Protein AF-A0A2G8KV48-F1 (afdb_monomer_lite)

Foldseek 3Di:
DVVLVVLLVVLLCVQDAADDDDDVQNVLQVVLLVVLVVLLVVLVQDLLQKFAFFWDADPVSPDTDTFGIWGQDQQGIDGEDEDQAAAEWEADPVNQWIWHDDPPDDTDIHGQDQAYEHCHPNYHYDPVQCPDPRYQDNVCSNVVSNVSNPPPVCVVPVPDDDCVPRNTDDPVRSVVVSVVSQQGHFDAWDQDRNRDIDGDDDDDGPRSNFFDDKDKDWPRDNVCSSVCSVVVHDTDIDIWTFTDVQQDPVGTDTDDD

Sequence (257 aa):
MFELRNRLAHAKEATCPGSYSDDEQTKAGRDAERELVNCLREQGIPSNHIFCGLRVPDAFQTRKYEIDVVILTEVGVYTIEVKNWVGEVVPSNDGKMWIQRKQDMRNDKAKSPTKVVFANHLTKLDNSLAASKEIVSPEDYLKFVESFRWGVASKLFNSFVPGLLTGQLSYSAIEVTRQVLNKIGTWDVLHLNGGRQLMGCAHFTPNREETSIVSFAHQRNATWGTLWAVIGYTPSVFVKLYQRGGESWLGHSTCAL

InterPro domains:
  IPR011335 Restriction endonuclease type II-like [SSF52980] (29-89)
  IPR011528 Nuclease-related domain, NERD [PF08378] (29-117)
  IPR011528 Nuclease-related domain, NERD [PS50965] (28-142)
  IPR011856 tRNA endonuclease-like domain superfamily [G3DSA:3.40.1350.10] (25-123)

Radius of gyration: 23.26 Å; chains: 1; bounding box: 57×48×70 Å

pLDDT: mean 73.72, std 13.6, range [39.91, 94.19]

Secondary structure (DSSP, 8-state):
-HHHHHHHHHHHHHHSPPP-PPPHHHHHHHHHHHHHHHHHHHTT--GGGEEEEEEEE-TTSS-EEEEEEEEE-SS-EEEEEEE---EEEEE-TTSSEEEEE-SSS-EEEEE--SSEEE--TTEEEPHHHHT-TTEE-TTTHHHHHHTT-TTTHHHHTTTT--HHHH-PPPHHHHHHHHHHHHH-----EEEETTTEEEESSSS----TTTEEEEEEEE---TTTHHHHHHHTPPPPEEEEEEEEEEEETTEEEE---

Structure (mmCIF, N/CA/C/O backbone):
data_AF-A0A2G8KV48-F1
#
_entry.id   AF-A0A2G8KV48-F1
#
loop_
_atom_site.group_PDB
_atom_site.id
_atom_site.type_symbol
_atom_site.label_atom_id
_atom_site.label_alt_id
_atom_site.label_comp_id
_atom_site.label_asym_id
_atom_site.label_entity_id
_atom_site.label_seq_id
_atom_site.pdbx_PDB_ins_code
_atom_site.Cartn_x
_atom_site.Cartn_y
_atom_site.Cartn_z
_atom_site.occupancy
_atom_site.B_iso_or_equiv
_atom_site.auth_seq_id
_atom_site.auth_comp_id
_atom_site.auth_asym_id
_atom_site.auth_atom_id
_atom_site.pdbx_PDB_model_num
ATOM 1 N N . MET A 1 1 ? 30.048 -10.445 -41.322 1.00 53.97 1 MET A N 1
ATOM 2 C CA . MET A 1 1 ? 30.332 -9.055 -40.874 1.00 53.97 1 MET A CA 1
ATOM 3 C C . MET A 1 1 ? 29.104 -8.371 -40.255 1.00 53.97 1 MET A C 1
ATOM 5 O O . MET A 1 1 ? 29.262 -7.723 -39.228 1.00 53.97 1 MET A O 1
ATOM 9 N N . PHE A 1 2 ? 27.896 -8.547 -40.814 1.00 57.97 2 PHE A N 1
ATOM 10 C CA . PHE A 1 2 ? 26.638 -8.012 -40.255 1.00 57.97 2 PHE A CA 1
ATOM 11 C C . PHE A 1 2 ? 26.287 -8.558 -38.854 1.00 57.97 2 PHE A C 1
ATOM 13 O O . PHE A 1 2 ? 25.944 -7.783 -37.968 1.00 57.97 2 PHE A O 1
ATOM 20 N N . GLU A 1 3 ? 26.468 -9.860 -38.605 1.00 73.06 3 GLU A N 1
ATOM 21 C CA . GLU A 1 3 ? 26.149 -10.462 -37.296 1.00 73.06 3 GLU A CA 1
ATOM 22 C C . GLU A 1 3 ? 27.023 -9.955 -36.143 1.00 73.06 3 GLU A C 1
ATOM 24 O O . GLU A 1 3 ? 26.529 -9.724 -35.042 1.00 73.06 3 GLU A O 1
ATOM 29 N N . LEU A 1 4 ? 28.320 -9.740 -36.388 1.00 73.94 4 LEU A N 1
ATOM 30 C CA . LEU A 1 4 ? 29.239 -9.261 -35.354 1.00 73.94 4 LEU A CA 1
ATOM 31 C C . LEU A 1 4 ? 28.918 -7.815 -34.953 1.00 73.94 4 LEU A C 1
ATOM 33 O O . LEU A 1 4 ? 28.938 -7.488 -33.772 1.00 73.94 4 LEU A O 1
ATOM 37 N N . ARG A 1 5 ? 28.570 -6.957 -35.923 1.00 75.69 5 ARG A N 1
ATOM 38 C CA . ARG A 1 5 ? 28.152 -5.572 -35.649 1.00 75.69 5 ARG A CA 1
ATOM 39 C C . ARG A 1 5 ? 26.879 -5.527 -34.803 1.00 75.69 5 ARG A C 1
ATOM 41 O O . ARG A 1 5 ? 26.841 -4.781 -33.830 1.00 75.69 5 ARG A O 1
ATOM 48 N N . ASN A 1 6 ? 25.896 -6.372 -35.114 1.00 75.06 6 ASN A N 1
ATOM 49 C CA . ASN A 1 6 ? 24.666 -6.481 -34.326 1.00 75.06 6 ASN A CA 1
ATOM 50 C C . ASN A 1 6 ? 24.946 -6.992 -32.904 1.00 75.06 6 ASN A C 1
ATOM 52 O O . ASN A 1 6 ? 24.442 -6.430 -31.936 1.00 75.06 6 ASN A O 1
ATOM 56 N N . ARG A 1 7 ? 25.819 -7.996 -32.754 1.00 72.88 7 ARG A N 1
ATOM 57 C CA . ARG A 1 7 ? 26.240 -8.509 -31.439 1.00 72.88 7 ARG A CA 1
ATOM 58 C C . ARG A 1 7 ? 26.948 -7.452 -30.597 1.00 72.88 7 ARG A C 1
ATOM 60 O O . ARG A 1 7 ? 26.666 -7.342 -29.410 1.00 72.88 7 ARG A O 1
ATOM 67 N N . LEU A 1 8 ? 27.825 -6.654 -31.202 1.00 74.75 8 LEU A N 1
ATOM 68 C CA . LEU A 1 8 ? 28.512 -5.555 -30.519 1.00 74.75 8 LEU A CA 1
ATOM 69 C C . LEU A 1 8 ? 27.543 -4.434 -30.114 1.00 74.75 8 LEU A C 1
ATOM 71 O O . LEU A 1 8 ? 27.667 -3.892 -29.017 1.00 74.75 8 LEU A O 1
ATOM 75 N N . ALA A 1 9 ? 26.557 -4.116 -30.958 1.00 74.06 9 ALA A N 1
ATOM 76 C CA . ALA A 1 9 ? 25.511 -3.147 -30.632 1.00 74.06 9 ALA A CA 1
ATOM 77 C C . ALA A 1 9 ? 24.643 -3.624 -29.454 1.00 74.06 9 ALA A C 1
ATOM 79 O O . ALA A 1 9 ? 24.472 -2.885 -28.485 1.00 74.06 9 ALA A O 1
ATOM 80 N N . HIS A 1 10 ? 24.186 -4.880 -29.481 1.00 71.00 10 HIS A N 1
ATOM 81 C CA . HIS A 1 10 ? 23.437 -5.483 -28.374 1.00 71.00 10 HIS A CA 1
ATOM 82 C C . HIS A 1 10 ? 24.268 -5.566 -27.089 1.00 71.00 10 HIS A C 1
ATOM 84 O O . HIS A 1 10 ? 23.748 -5.312 -26.007 1.00 71.00 10 HIS A O 1
ATOM 90 N N . ALA A 1 11 ? 25.562 -5.884 -27.189 1.00 71.12 11 ALA A N 1
ATOM 91 C CA . ALA A 1 11 ? 26.458 -5.918 -26.038 1.00 71.12 11 ALA A CA 1
ATOM 92 C C . ALA A 1 11 ? 26.597 -4.540 -25.390 1.00 71.12 11 ALA A C 1
ATOM 94 O O . ALA A 1 11 ? 26.525 -4.441 -24.171 1.00 71.12 11 ALA A O 1
ATOM 95 N N . LYS A 1 12 ? 26.731 -3.484 -26.202 1.00 72.69 12 LYS A N 1
ATOM 96 C CA . LYS A 1 12 ? 26.809 -2.096 -25.733 1.00 72.69 12 LYS A CA 1
ATOM 97 C C . LYS A 1 12 ? 25.515 -1.640 -25.052 1.00 72.69 12 LYS A C 1
ATOM 99 O O . LYS A 1 12 ? 25.580 -1.015 -23.999 1.00 72.69 12 LYS A O 1
ATOM 104 N N . GLU A 1 13 ? 24.353 -1.962 -25.622 1.00 70.31 13 GLU A N 1
ATOM 105 C CA . GLU A 1 13 ? 23.050 -1.668 -24.999 1.00 70.31 13 GLU A CA 1
ATOM 106 C C . GLU A 1 13 ? 22.872 -2.450 -23.685 1.00 70.31 13 GLU A C 1
ATOM 108 O O . GLU A 1 13 ? 22.409 -1.904 -22.685 1.00 70.31 13 GLU A O 1
ATOM 113 N N . ALA A 1 14 ? 23.304 -3.714 -23.650 1.00 65.88 14 ALA A N 1
ATOM 114 C CA . ALA A 1 14 ? 23.203 -4.563 -22.470 1.00 65.88 14 ALA A CA 1
ATOM 115 C C . ALA A 1 14 ? 24.173 -4.166 -21.344 1.00 65.88 14 ALA A C 1
ATOM 117 O O . ALA A 1 14 ? 23.834 -4.361 -20.178 1.00 65.88 14 ALA A O 1
ATOM 118 N N . THR A 1 15 ? 25.365 -3.644 -21.655 1.00 68.31 15 THR A N 1
ATOM 119 C CA . THR A 1 15 ? 26.380 -3.253 -20.659 1.00 68.31 15 THR A CA 1
ATOM 120 C C . THR A 1 15 ? 26.225 -1.823 -20.164 1.00 68.31 15 THR A C 1
ATOM 122 O O . THR A 1 15 ? 26.606 -1.547 -19.028 1.00 68.31 15 THR A O 1
ATOM 125 N N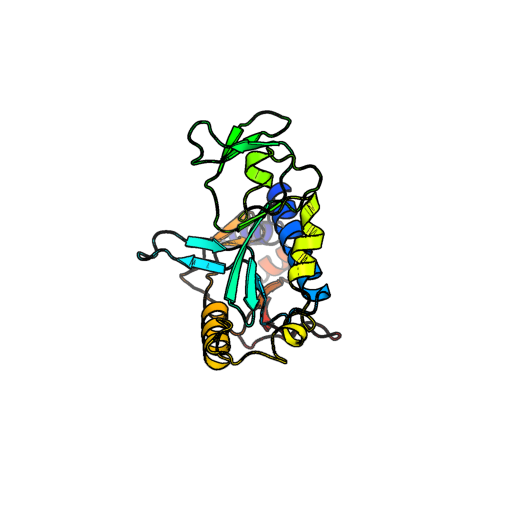 . CYS A 1 16 ? 25.633 -0.946 -20.977 1.00 63.44 16 CYS A N 1
ATOM 126 C CA . CYS A 1 16 ? 25.378 0.454 -20.651 1.00 63.44 16 CYS A CA 1
ATOM 127 C C . CYS A 1 16 ? 23.888 0.803 -20.811 1.00 63.44 16 CYS A C 1
ATOM 129 O O . CYS A 1 16 ? 23.549 1.687 -21.603 1.00 63.44 16 CYS A O 1
ATOM 131 N N . PRO A 1 17 ? 22.979 0.114 -20.099 1.00 64.25 17 PRO A N 1
ATOM 132 C CA . PRO A 1 17 ? 21.570 0.467 -20.137 1.00 64.25 17 PRO A CA 1
ATOM 133 C C . PRO A 1 17 ? 21.370 1.883 -19.587 1.00 64.25 17 PRO A C 1
ATOM 135 O O . PRO A 1 17 ? 22.018 2.273 -18.615 1.00 64.25 17 PRO A O 1
ATOM 138 N N . GLY A 1 18 ? 20.434 2.637 -20.166 1.00 58.69 18 GLY A N 1
ATOM 139 C CA . GLY A 1 18 ? 19.972 3.881 -19.553 1.00 58.69 18 GLY A CA 1
ATOM 140 C C . GLY A 1 18 ? 19.478 3.627 -18.125 1.00 58.69 18 GLY A C 1
ATOM 141 O O . GLY A 1 18 ? 18.756 2.656 -17.874 1.00 58.69 18 GLY A O 1
ATOM 142 N N . SER A 1 19 ? 19.885 4.475 -17.181 1.00 58.88 19 SER A N 1
ATOM 143 C CA . SER A 1 19 ? 19.384 4.422 -15.810 1.00 58.88 19 SER A CA 1
ATOM 144 C C . SER A 1 19 ? 17.908 4.805 -15.793 1.00 58.88 19 SER A C 1
ATOM 146 O O . SER A 1 19 ? 17.546 5.881 -16.267 1.00 58.88 19 SER A O 1
ATOM 148 N N . TYR A 1 20 ? 17.067 3.945 -15.226 1.00 59.00 20 TYR A N 1
ATOM 149 C CA . TYR A 1 20 ? 15.725 4.340 -14.821 1.00 59.00 20 TYR A CA 1
ATOM 150 C C . TYR A 1 20 ? 15.834 4.907 -13.405 1.00 59.00 20 TYR A C 1
ATOM 152 O O . TYR A 1 20 ? 16.065 4.155 -12.460 1.00 59.00 20 TYR A O 1
ATOM 160 N N . SER A 1 21 ? 15.773 6.231 -13.261 1.00 59.72 21 SER A N 1
ATOM 161 C CA . SER A 1 21 ? 15.597 6.851 -11.949 1.00 59.72 21 SER A CA 1
ATOM 162 C C . SER A 1 21 ? 14.110 6.848 -11.636 1.00 59.72 21 SER A C 1
ATOM 164 O O . SER A 1 21 ? 13.332 7.425 -12.398 1.00 59.72 21 SER A O 1
ATOM 166 N N . ASP A 1 22 ? 13.722 6.206 -10.536 1.00 62.94 22 ASP A N 1
ATOM 167 C CA . ASP A 1 22 ? 12.381 6.399 -9.996 1.00 62.94 22 ASP A CA 1
ATOM 168 C C . ASP A 1 22 ? 12.158 7.897 -9.768 1.00 62.94 22 ASP A C 1
ATOM 170 O O . ASP A 1 22 ? 13.032 8.591 -9.245 1.00 62.94 22 ASP A O 1
ATOM 174 N N . ASP A 1 23 ? 10.997 8.395 -10.176 1.00 79.62 23 ASP A N 1
ATOM 175 C CA . ASP A 1 23 ? 10.602 9.763 -9.878 1.00 79.62 23 ASP A CA 1
ATOM 176 C C . ASP A 1 23 ? 10.532 9.973 -8.348 1.00 79.62 23 ASP A C 1
ATOM 178 O O . ASP A 1 23 ? 10.068 9.102 -7.602 1.00 79.62 23 ASP A O 1
ATOM 182 N N . GLU A 1 24 ? 11.007 11.126 -7.869 1.00 81.38 24 GLU A N 1
ATOM 183 C CA . GLU A 1 24 ? 11.126 11.410 -6.431 1.00 81.38 24 GLU A CA 1
ATOM 184 C C . GLU A 1 24 ? 9.766 11.387 -5.718 1.00 81.38 24 GLU A C 1
ATOM 186 O O . GLU A 1 24 ? 9.690 10.970 -4.564 1.00 81.38 24 GLU A O 1
ATOM 191 N N . GLN A 1 25 ? 8.670 11.747 -6.396 1.00 80.56 25 GLN A N 1
ATOM 192 C CA . GLN A 1 25 ? 7.327 11.640 -5.822 1.00 80.56 25 GLN A CA 1
ATOM 193 C C . GLN A 1 25 ? 6.922 10.172 -5.637 1.00 80.56 25 GLN A C 1
ATOM 195 O O . GLN A 1 25 ? 6.350 9.813 -4.607 1.00 80.56 25 GLN A O 1
ATOM 200 N N . THR A 1 26 ? 7.267 9.304 -6.591 1.00 81.00 26 THR A N 1
ATOM 201 C CA . THR A 1 26 ? 7.029 7.852 -6.487 1.00 81.00 26 THR A CA 1
ATOM 202 C C . THR A 1 26 ? 7.842 7.229 -5.352 1.00 81.00 26 THR A C 1
ATOM 204 O O . THR A 1 26 ? 7.356 6.373 -4.609 1.00 81.00 26 THR A O 1
ATOM 207 N N . LYS A 1 27 ? 9.095 7.657 -5.189 1.00 84.31 27 LYS A N 1
ATOM 208 C CA . LYS A 1 27 ? 9.947 7.229 -4.076 1.00 84.31 27 LYS A CA 1
ATOM 209 C C . LYS A 1 27 ? 9.387 7.696 -2.731 1.00 84.31 27 LYS A C 1
ATOM 211 O O . LYS A 1 27 ? 9.229 6.874 -1.835 1.00 84.31 27 LYS A O 1
ATOM 216 N N . ALA A 1 28 ? 9.004 8.965 -2.627 1.00 87.12 28 ALA A N 1
ATOM 217 C CA . ALA A 1 28 ? 8.415 9.538 -1.422 1.00 87.12 28 ALA A CA 1
ATOM 218 C C . ALA A 1 28 ? 7.106 8.836 -1.011 1.00 87.12 28 ALA A C 1
ATOM 220 O O . ALA A 1 28 ? 6.886 8.613 0.179 1.00 87.12 28 ALA A O 1
ATOM 221 N N . GLY A 1 29 ? 6.254 8.456 -1.971 1.00 88.75 29 GLY A N 1
ATOM 222 C CA . GLY A 1 29 ? 5.047 7.663 -1.707 1.00 88.75 29 GLY A CA 1
ATOM 223 C C . GLY A 1 29 ? 5.369 6.308 -1.070 1.00 88.75 29 GLY A C 1
ATOM 224 O O . GLY A 1 29 ? 4.918 6.025 0.038 1.00 88.75 29 GLY A O 1
ATOM 225 N N . ARG A 1 30 ? 6.255 5.529 -1.707 1.00 86.12 30 ARG A N 1
ATOM 226 C CA . ARG A 1 30 ? 6.688 4.217 -1.189 1.00 86.12 30 ARG A CA 1
ATOM 227 C C . ARG A 1 30 ? 7.382 4.302 0.167 1.00 86.12 30 ARG A C 1
ATOM 229 O O . ARG A 1 30 ? 7.243 3.400 0.990 1.00 86.12 30 ARG A O 1
ATOM 236 N N . ASP A 1 31 ? 8.166 5.352 0.393 1.00 90.38 31 ASP A N 1
ATOM 237 C CA . ASP A 1 31 ? 8.856 5.553 1.664 1.00 90.38 31 ASP A CA 1
ATOM 238 C C . ASP A 1 31 ? 7.852 5.803 2.800 1.00 90.38 31 ASP A C 1
ATOM 240 O O . ASP A 1 31 ? 8.007 5.213 3.868 1.00 90.38 31 ASP A O 1
ATOM 244 N N . ALA A 1 32 ? 6.778 6.559 2.545 1.00 92.06 32 ALA A N 1
ATOM 245 C CA . ALA A 1 32 ? 5.702 6.775 3.514 1.00 92.06 32 ALA A CA 1
ATOM 246 C C . ALA A 1 32 ? 4.881 5.505 3.796 1.00 92.06 32 ALA A C 1
ATOM 248 O O . ALA A 1 32 ? 4.548 5.229 4.948 1.00 92.06 32 ALA A O 1
ATOM 249 N N . GLU A 1 33 ? 4.586 4.694 2.776 1.00 92.56 33 GLU A N 1
ATOM 250 C CA . GLU A 1 33 ? 3.949 3.383 2.973 1.00 92.56 33 GLU A CA 1
ATOM 251 C C . GLU A 1 33 ? 4.818 2.466 3.844 1.00 92.56 33 GLU A C 1
ATOM 253 O O . GLU A 1 33 ? 4.331 1.830 4.783 1.00 92.56 33 GLU A O 1
ATOM 258 N N . ARG A 1 34 ? 6.127 2.416 3.563 1.00 91.06 34 ARG A N 1
ATOM 259 C CA . ARG A 1 34 ? 7.088 1.608 4.324 1.00 91.06 34 ARG A CA 1
ATOM 260 C C . ARG A 1 34 ? 7.205 2.078 5.771 1.00 91.06 34 ARG A C 1
ATOM 262 O O . ARG A 1 34 ? 7.285 1.241 6.668 1.00 91.06 34 ARG A O 1
ATOM 269 N N . GLU A 1 35 ? 7.212 3.387 5.994 1.00 94.19 35 GLU A N 1
ATOM 270 C CA . GLU A 1 35 ? 7.221 3.978 7.331 1.00 94.19 35 GLU A CA 1
ATOM 271 C C . GLU A 1 35 ? 5.974 3.577 8.125 1.00 94.19 35 GLU A C 1
ATOM 273 O O . GLU A 1 35 ? 6.113 3.042 9.224 1.00 94.19 35 GLU A O 1
ATOM 278 N N . LEU A 1 36 ? 4.775 3.705 7.543 1.00 93.38 36 LEU A N 1
ATOM 279 C CA . LEU A 1 36 ? 3.534 3.258 8.183 1.00 93.38 36 LEU A CA 1
ATOM 280 C C . LEU A 1 36 ? 3.592 1.779 8.569 1.00 93.38 36 LEU A C 1
ATOM 282 O O . LEU A 1 36 ? 3.269 1.419 9.700 1.00 93.38 36 LEU A O 1
ATOM 286 N N . VAL A 1 37 ? 4.035 0.915 7.656 1.00 92.81 37 VAL A N 1
ATOM 287 C CA . VAL A 1 37 ? 4.161 -0.525 7.919 1.00 92.81 37 VAL A CA 1
ATOM 288 C C . VAL A 1 37 ? 5.140 -0.808 9.061 1.00 92.81 37 VAL A C 1
ATOM 290 O O . VAL A 1 37 ? 4.866 -1.669 9.898 1.00 92.81 37 VAL A O 1
ATOM 293 N N . ASN A 1 38 ? 6.262 -0.091 9.131 1.00 92.62 38 ASN A N 1
ATOM 294 C CA . ASN A 1 38 ? 7.222 -0.239 10.223 1.00 92.62 38 ASN A CA 1
ATOM 295 C C . ASN A 1 38 ? 6.623 0.203 11.560 1.00 92.62 38 ASN A C 1
ATOM 297 O O . ASN A 1 38 ? 6.677 -0.563 12.520 1.00 92.62 38 ASN A O 1
ATOM 301 N N . CYS A 1 39 ? 5.956 1.356 11.599 1.00 92.44 39 CYS A N 1
ATOM 302 C CA . CYS A 1 39 ? 5.261 1.825 12.793 1.00 92.44 39 CYS A CA 1
ATOM 303 C C . CYS A 1 39 ? 4.202 0.817 13.272 1.00 92.44 39 CYS A C 1
ATOM 305 O O . CYS A 1 39 ? 4.115 0.528 14.461 1.00 92.44 39 CYS A O 1
ATOM 307 N N . LEU A 1 40 ? 3.428 0.216 12.362 1.00 89.12 40 LEU A N 1
ATOM 308 C CA . LEU A 1 40 ? 2.440 -0.821 12.693 1.00 89.12 40 LEU A CA 1
ATOM 309 C C . LEU A 1 40 ? 3.082 -2.095 13.270 1.00 89.12 40 LEU A C 1
ATOM 311 O O . LEU A 1 40 ? 2.542 -2.696 14.200 1.00 89.12 40 LEU A O 1
ATOM 315 N N . ARG A 1 41 ? 4.248 -2.500 12.757 1.00 89.69 41 ARG A N 1
ATOM 316 C CA . ARG A 1 41 ? 5.026 -3.622 13.311 1.00 89.69 41 ARG A CA 1
ATOM 317 C C . ARG A 1 41 ? 5.562 -3.308 14.703 1.00 89.69 41 ARG A C 1
ATOM 319 O O . ARG A 1 41 ? 5.531 -4.177 15.569 1.00 89.69 41 ARG A O 1
ATOM 326 N N . GLU A 1 42 ? 6.000 -2.075 14.943 1.00 90.06 42 GLU A N 1
ATOM 327 C CA . GLU A 1 42 ? 6.422 -1.603 16.269 1.00 90.06 42 GLU A CA 1
ATOM 328 C C . GLU A 1 42 ? 5.266 -1.615 17.280 1.00 90.06 42 GLU A C 1
ATOM 330 O O . GLU A 1 42 ? 5.488 -1.865 18.463 1.00 90.06 42 GLU A O 1
ATOM 335 N N . GLN A 1 43 ? 4.017 -1.462 16.820 1.00 86.38 43 GLN A N 1
ATOM 336 C CA . GLN A 1 43 ? 2.823 -1.686 17.649 1.00 86.38 43 GLN A CA 1
ATOM 337 C C . GLN A 1 43 ? 2.522 -3.169 17.920 1.00 86.38 43 GLN A C 1
ATOM 339 O O . GLN A 1 43 ? 1.544 -3.485 18.600 1.00 86.38 43 GLN A O 1
ATOM 344 N N . GLY A 1 44 ? 3.349 -4.083 17.412 1.00 84.38 44 GLY A N 1
ATOM 345 C CA . GLY A 1 44 ? 3.264 -5.521 17.644 1.00 84.38 44 GLY A CA 1
ATOM 346 C C . GLY A 1 44 ? 2.385 -6.277 16.652 1.00 84.38 44 GLY A C 1
ATOM 347 O O . GLY A 1 44 ? 2.152 -7.468 16.865 1.00 84.38 44 GLY A O 1
ATOM 348 N N . ILE A 1 45 ? 1.882 -5.634 15.589 1.00 84.88 45 ILE A N 1
ATOM 349 C CA . ILE A 1 45 ? 1.085 -6.336 14.577 1.00 84.88 45 ILE A CA 1
ATOM 350 C C . ILE A 1 45 ? 1.989 -7.337 13.837 1.00 84.88 45 ILE A C 1
ATOM 352 O O . ILE A 1 45 ? 3.019 -6.940 13.281 1.00 84.88 45 ILE A O 1
ATOM 356 N N . PRO A 1 46 ? 1.614 -8.626 13.771 1.00 84.50 46 PRO A N 1
ATOM 357 C CA . PRO A 1 46 ? 2.380 -9.621 13.035 1.00 84.50 46 PRO A CA 1
ATOM 358 C C . PRO A 1 46 ? 2.474 -9.298 11.538 1.00 84.50 46 PRO A C 1
ATOM 360 O O . PRO A 1 46 ? 1.493 -8.904 10.910 1.00 84.50 46 PRO A O 1
ATOM 363 N N . SER A 1 47 ? 3.626 -9.556 10.914 1.00 85.38 47 SER A N 1
ATOM 364 C CA . SER A 1 47 ? 3.816 -9.305 9.475 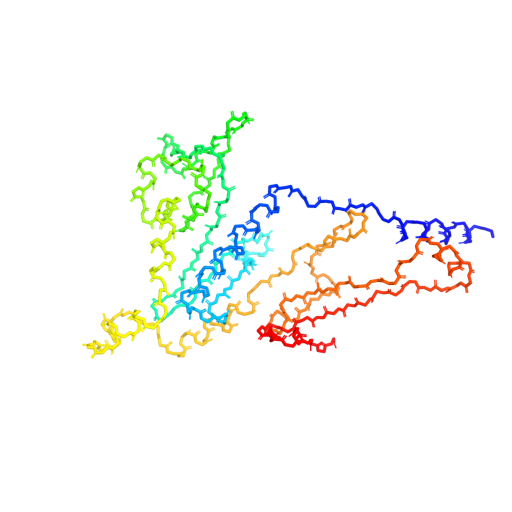1.00 85.38 47 SER A CA 1
ATOM 365 C C . SER A 1 47 ? 2.827 -10.060 8.577 1.00 85.38 47 SER A C 1
ATOM 367 O O . SER A 1 47 ? 2.469 -9.563 7.519 1.00 85.38 47 SER A O 1
ATOM 369 N N . ASN A 1 48 ? 2.335 -11.233 8.990 1.00 84.25 48 ASN A N 1
ATOM 370 C CA . ASN A 1 48 ? 1.313 -12.004 8.264 1.00 84.25 48 ASN A CA 1
ATOM 371 C C . ASN A 1 48 ? -0.127 -11.480 8.466 1.00 84.25 48 ASN A C 1
ATOM 373 O O . ASN A 1 48 ? -1.085 -12.133 8.045 1.00 84.25 48 ASN A O 1
ATOM 377 N N . HIS A 1 49 ? -0.281 -10.333 9.130 1.00 87.31 49 HIS A N 1
ATOM 378 C CA . HIS A 1 49 ? -1.520 -9.567 9.255 1.00 87.31 49 HIS A CA 1
ATOM 379 C C . HIS A 1 49 ? -1.459 -8.228 8.504 1.00 87.31 49 HIS A C 1
ATOM 381 O O . HIS A 1 49 ? -2.462 -7.519 8.466 1.00 87.31 49 HIS A O 1
ATOM 387 N N . ILE A 1 50 ? -0.317 -7.886 7.896 1.00 89.88 50 ILE A N 1
ATOM 388 C CA . ILE A 1 50 ? -0.129 -6.663 7.111 1.00 89.88 50 ILE A CA 1
ATOM 389 C C . ILE A 1 50 ? 0.146 -7.058 5.659 1.00 89.88 50 ILE A C 1
ATOM 391 O O . ILE A 1 50 ? 1.053 -7.839 5.374 1.00 89.88 50 ILE A O 1
ATOM 395 N N . PHE A 1 51 ? -0.620 -6.500 4.729 1.00 89.00 51 PHE A N 1
ATOM 396 C CA . PHE A 1 51 ? -0.490 -6.752 3.298 1.00 89.00 51 PHE A CA 1
ATOM 397 C C 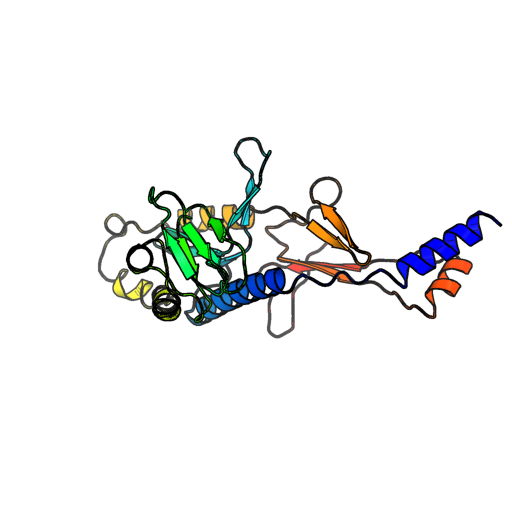. PHE A 1 51 ? -0.328 -5.426 2.571 1.00 89.00 51 PHE A C 1
ATOM 399 O O . PHE A 1 51 ? -1.131 -4.525 2.771 1.00 89.00 51 PHE A O 1
ATOM 406 N N . CYS A 1 52 ? 0.677 -5.315 1.709 1.00 88.12 52 CYS A N 1
ATOM 407 C CA . CYS A 1 52 ? 0.990 -4.062 1.022 1.00 88.12 52 CYS A CA 1
ATOM 408 C C . CYS A 1 52 ? 0.787 -4.196 -0.492 1.00 88.12 52 CYS A C 1
ATOM 410 O O . CYS A 1 52 ? 0.982 -5.291 -1.041 1.00 88.12 52 CYS A O 1
ATOM 412 N N . GLY A 1 53 ? 0.424 -3.093 -1.152 1.00 85.12 53 GLY A N 1
ATOM 413 C CA . GLY A 1 53 ? 0.320 -2.981 -2.610 1.00 85.12 53 GLY A CA 1
ATOM 414 C C . GLY A 1 53 ? -0.591 -4.042 -3.229 1.00 85.12 53 GLY A C 1
ATOM 415 O O . GLY A 1 53 ? -0.220 -4.709 -4.201 1.00 85.12 53 GLY A O 1
ATOM 416 N N . LEU A 1 54 ? -1.759 -4.288 -2.627 1.00 83.88 54 LEU A N 1
ATOM 417 C CA . LEU A 1 54 ? -2.704 -5.275 -3.144 1.00 83.88 54 LEU A CA 1
ATOM 418 C C . LEU A 1 54 ? -3.372 -4.738 -4.405 1.00 83.88 54 LEU A C 1
ATOM 420 O O . LEU A 1 54 ? -4.111 -3.762 -4.371 1.00 83.88 54 LEU A O 1
ATOM 424 N N . ARG A 1 55 ? -3.144 -5.424 -5.524 1.00 80.25 55 ARG A N 1
ATOM 425 C CA . ARG A 1 55 ? -3.813 -5.140 -6.795 1.00 80.25 55 ARG A CA 1
ATOM 426 C C . ARG A 1 55 ? -5.041 -6.024 -6.937 1.00 80.25 55 ARG A C 1
ATOM 428 O O . ARG A 1 55 ? -4.917 -7.244 -7.054 1.00 80.25 55 ARG A O 1
ATOM 435 N N . VAL A 1 56 ? -6.214 -5.407 -6.936 1.00 79.25 56 VAL A N 1
ATOM 436 C CA . VAL A 1 56 ? -7.502 -6.087 -7.077 1.00 79.25 56 VAL A CA 1
ATOM 437 C C . VAL A 1 56 ? -8.044 -5.806 -8.480 1.00 79.25 56 VAL A C 1
ATOM 439 O O . VAL A 1 56 ? -8.295 -4.642 -8.804 1.00 79.25 56 VAL A O 1
ATOM 442 N N . PRO A 1 57 ? -8.203 -6.823 -9.344 1.00 72.81 57 PRO A N 1
ATOM 443 C CA . PRO A 1 57 ? -8.829 -6.620 -10.643 1.00 72.81 57 PRO A CA 1
ATOM 444 C C . PRO A 1 57 ? -10.300 -6.227 -10.468 1.00 72.81 57 PRO A C 1
ATOM 446 O O . PRO A 1 57 ? -10.968 -6.673 -9.534 1.00 72.81 57 PRO A O 1
ATOM 449 N N . ASP A 1 58 ? -10.818 -5.404 -11.376 1.00 74.06 58 ASP A N 1
ATOM 450 C CA . ASP A 1 58 ? -12.255 -5.167 -11.463 1.00 74.06 58 ASP A CA 1
ATOM 451 C C . ASP A 1 58 ? -12.996 -6.438 -11.920 1.00 74.06 58 ASP A C 1
ATOM 453 O O . ASP A 1 58 ? -12.386 -7.414 -12.362 1.00 74.06 58 ASP A O 1
ATOM 457 N N . ALA A 1 59 ? -14.329 -6.447 -11.801 1.00 72.44 59 ALA A N 1
ATOM 458 C CA . ALA A 1 59 ? -15.149 -7.626 -12.108 1.00 72.44 59 ALA A CA 1
ATOM 459 C C . ALA A 1 59 ? -14.954 -8.165 -13.541 1.00 72.44 59 ALA A C 1
ATOM 461 O O . ALA A 1 59 ? -15.205 -9.339 -13.798 1.00 72.44 59 ALA A O 1
ATOM 462 N N . PHE A 1 60 ? -14.490 -7.313 -14.460 1.00 70.19 60 PHE A N 1
ATOM 463 C CA . PHE A 1 60 ? -14.244 -7.639 -15.863 1.00 70.19 60 PHE A CA 1
ATOM 464 C C . PHE A 1 60 ? -12.748 -7.806 -16.187 1.00 70.19 60 PHE A C 1
ATOM 466 O O . PHE A 1 60 ? -12.397 -8.002 -17.347 1.00 70.19 60 PHE A O 1
ATOM 473 N N . GLN A 1 61 ? -11.868 -7.714 -15.183 1.00 66.88 61 GLN A N 1
ATOM 474 C CA . GLN A 1 61 ? -10.404 -7.712 -15.293 1.00 66.88 61 GLN A CA 1
ATOM 475 C C . GLN A 1 61 ? -9.836 -6.656 -16.263 1.00 66.88 61 GLN A C 1
ATOM 477 O O . GLN A 1 61 ? -8.719 -6.790 -16.760 1.00 66.88 61 GLN A O 1
ATOM 482 N N . THR A 1 62 ? -10.586 -5.584 -16.525 1.00 62.69 62 THR A N 1
ATOM 483 C CA . THR A 1 62 ? -10.194 -4.498 -17.437 1.00 62.69 62 THR A CA 1
ATOM 484 C C . THR A 1 62 ? -9.354 -3.430 -16.751 1.00 62.69 62 THR A C 1
ATOM 486 O O . THR A 1 62 ? -8.553 -2.751 -17.394 1.00 62.69 62 THR A O 1
ATOM 489 N N . ARG A 1 63 ? -9.529 -3.272 -15.437 1.00 65.69 63 ARG A N 1
ATOM 490 C CA . ARG A 1 63 ? -8.776 -2.340 -14.595 1.00 65.69 63 ARG A CA 1
ATOM 491 C C . ARG A 1 63 ? -8.326 -3.033 -13.324 1.00 65.69 63 ARG A C 1
ATOM 493 O O . ARG A 1 63 ? -8.916 -4.023 -12.902 1.00 65.69 63 ARG A O 1
ATOM 500 N N . LYS A 1 64 ? -7.285 -2.485 -12.706 1.00 70.06 64 LYS A N 1
ATOM 501 C CA . LYS A 1 64 ? -6.780 -2.931 -11.411 1.00 70.06 64 LYS A CA 1
ATOM 502 C C . LYS A 1 64 ? -6.833 -1.761 -10.443 1.00 70.06 64 LYS A C 1
ATOM 504 O O . LYS A 1 64 ? -6.393 -0.664 -10.781 1.00 70.06 64 LYS A O 1
ATOM 509 N N . TYR A 1 65 ? -7.387 -2.002 -9.266 1.00 79.31 65 TYR A N 1
ATOM 510 C CA . TYR A 1 65 ? -7.366 -1.071 -8.147 1.0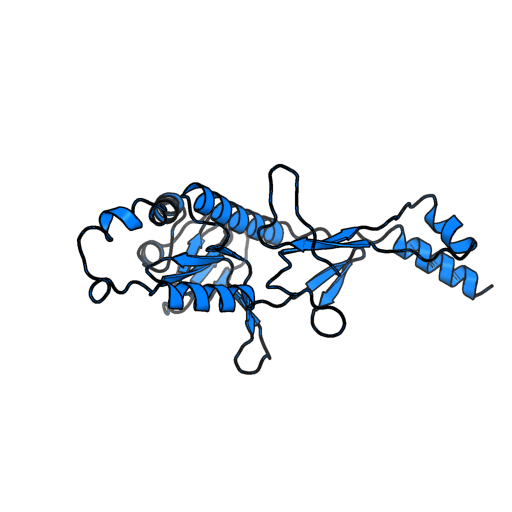0 79.31 65 TYR A CA 1
ATOM 511 C C . TYR A 1 65 ? -6.195 -1.421 -7.237 1.00 79.31 65 TYR A C 1
ATOM 513 O O . TYR A 1 65 ? -5.957 -2.598 -6.973 1.00 79.31 65 TYR A O 1
ATOM 521 N N . GLU A 1 66 ? -5.456 -0.413 -6.789 1.00 82.94 66 GLU A N 1
ATOM 522 C CA . GLU A 1 66 ? -4.459 -0.577 -5.733 1.00 82.94 66 GLU A CA 1
ATOM 523 C C . GLU A 1 66 ? -5.098 -0.390 -4.370 1.00 82.94 66 GLU A C 1
ATOM 525 O O . GLU A 1 66 ? -5.988 0.443 -4.210 1.00 82.94 66 GLU A O 1
ATOM 530 N N . ILE A 1 67 ? -4.611 -1.152 -3.401 1.00 87.31 67 ILE A N 1
ATOM 531 C CA . ILE A 1 67 ? -4.789 -0.873 -1.988 1.00 87.31 67 ILE A CA 1
ATOM 532 C C . ILE A 1 67 ? -3.390 -0.851 -1.375 1.00 87.31 67 ILE A C 1
ATOM 534 O O . ILE A 1 67 ? -2.718 -1.889 -1.359 1.00 87.31 67 ILE A O 1
ATOM 538 N N . ASP A 1 68 ? -2.965 0.314 -0.889 1.00 89.94 68 ASP A N 1
ATOM 539 C CA . ASP A 1 68 ? -1.591 0.534 -0.421 1.00 89.94 68 ASP A CA 1
ATOM 540 C C . ASP A 1 68 ? -1.262 -0.364 0.773 1.00 89.94 68 ASP A C 1
ATOM 542 O O . ASP A 1 68 ? -0.280 -1.107 0.746 1.00 89.94 68 ASP A O 1
ATOM 546 N N . VAL A 1 69 ? -2.115 -0.355 1.803 1.00 90.94 69 VAL A N 1
ATOM 547 C CA . VAL A 1 69 ? -1.948 -1.184 3.002 1.00 90.94 69 VAL A CA 1
ATOM 548 C C . VAL A 1 69 ? -3.281 -1.801 3.421 1.00 90.94 69 VAL A C 1
ATOM 550 O O . VAL A 1 69 ? -4.304 -1.129 3.525 1.00 90.94 69 VAL A O 1
ATOM 553 N N . VAL A 1 70 ? -3.270 -3.099 3.714 1.00 90.69 70 VAL A N 1
ATOM 554 C CA . VAL A 1 70 ? -4.373 -3.828 4.339 1.00 90.69 70 VAL A CA 1
ATOM 555 C C . VAL A 1 70 ? -3.912 -4.438 5.652 1.00 90.69 70 VAL A C 1
ATOM 557 O O . VAL A 1 70 ? -2.909 -5.147 5.693 1.00 90.69 70 VAL A O 1
ATOM 560 N N . ILE A 1 71 ? -4.672 -4.194 6.717 1.00 89.56 71 ILE A N 1
ATOM 561 C CA . ILE A 1 71 ? -4.430 -4.758 8.045 1.00 89.56 71 ILE A CA 1
ATOM 562 C C . ILE A 1 71 ? -5.576 -5.704 8.389 1.00 89.56 71 ILE A C 1
ATOM 564 O O . ILE A 1 71 ? -6.744 -5.311 8.379 1.00 89.56 71 ILE A O 1
ATOM 568 N N . LEU A 1 72 ? -5.239 -6.947 8.713 1.00 87.88 72 LEU A N 1
ATOM 569 C CA . LEU A 1 72 ? -6.170 -7.953 9.207 1.00 87.88 72 LEU A CA 1
ATOM 570 C C . LEU A 1 72 ? -6.091 -8.014 10.734 1.00 87.88 72 LEU A C 1
ATOM 572 O O . LEU A 1 72 ? -5.050 -8.345 11.297 1.00 87.88 72 LEU A O 1
ATOM 576 N N . THR A 1 73 ? -7.192 -7.742 11.420 1.00 80.38 73 THR A N 1
ATOM 577 C CA . THR A 1 73 ? -7.286 -7.836 12.882 1.00 80.38 73 THR A CA 1
ATOM 578 C C . THR A 1 73 ? -8.380 -8.820 13.289 1.00 80.38 73 THR A C 1
ATOM 580 O O . THR A 1 73 ? -9.131 -9.322 12.454 1.00 80.38 73 THR A O 1
ATOM 583 N N . GLU A 1 74 ? -8.494 -9.093 14.590 1.00 73.75 74 GLU A N 1
ATOM 584 C CA . GLU A 1 74 ? -9.586 -9.913 15.135 1.00 73.75 74 GLU A CA 1
ATOM 585 C C . GLU A 1 74 ? -10.968 -9.269 14.950 1.00 73.75 74 GLU A C 1
ATOM 587 O O . GLU A 1 74 ? -11.975 -9.962 15.012 1.00 73.75 74 GLU A O 1
ATOM 592 N N . VAL A 1 75 ? -11.039 -7.957 14.713 1.00 71.81 75 VAL A N 1
ATOM 593 C CA . VAL A 1 75 ? -12.300 -7.214 14.550 1.00 71.81 75 VAL A CA 1
ATOM 594 C C . VAL A 1 75 ? -12.630 -6.891 13.095 1.00 71.81 75 VAL A C 1
ATOM 596 O O . VAL A 1 75 ? -13.766 -6.529 12.805 1.00 71.81 75 VAL A O 1
ATOM 599 N N . GLY A 1 76 ? -11.684 -7.026 12.161 1.00 77.25 76 GLY A N 1
ATOM 600 C CA . GLY A 1 76 ? -11.981 -6.750 10.760 1.00 77.25 76 GLY A CA 1
ATOM 601 C C . GLY A 1 76 ? -10.778 -6.610 9.838 1.00 77.25 76 GLY A C 1
ATOM 602 O O . GLY A 1 76 ? -9.631 -6.872 10.199 1.00 77.25 76 GLY A O 1
ATOM 603 N N . VAL A 1 77 ? -11.079 -6.165 8.619 1.00 84.56 77 VAL A N 1
ATOM 604 C CA . VAL A 1 77 ? -10.109 -5.839 7.571 1.00 84.56 77 VAL A CA 1
ATOM 605 C C . VAL A 1 77 ? -10.102 -4.327 7.376 1.00 84.56 77 VAL A C 1
ATOM 607 O O . VAL A 1 77 ? -11.138 -3.734 7.082 1.00 84.56 77 VAL A O 1
ATOM 610 N N . TYR A 1 78 ? -8.937 -3.705 7.521 1.00 86.88 78 TYR A N 1
ATOM 611 C CA . TYR A 1 78 ? -8.742 -2.272 7.318 1.00 86.88 78 TYR A CA 1
ATOM 612 C C . TYR A 1 78 ? -7.984 -2.057 6.018 1.00 86.88 78 TYR A C 1
ATOM 614 O O . TYR A 1 78 ? -6.844 -2.489 5.909 1.00 86.88 78 TYR A O 1
ATOM 622 N N . THR A 1 79 ? -8.600 -1.383 5.050 1.00 89.69 79 THR A N 1
ATOM 623 C CA . THR A 1 79 ? -7.945 -0.935 3.814 1.00 89.69 79 THR A CA 1
ATOM 624 C C . THR A 1 79 ? -7.530 0.521 3.971 1.00 89.69 79 THR A C 1
ATOM 626 O O . THR A 1 79 ? -8.376 1.353 4.302 1.00 89.69 79 THR A O 1
ATOM 629 N N . ILE A 1 80 ? -6.259 0.825 3.749 1.00 90.06 80 ILE A N 1
ATOM 630 C CA . ILE A 1 80 ? -5.657 2.133 3.994 1.00 90.06 80 ILE A CA 1
ATOM 631 C C . ILE A 1 80 ? -4.983 2.606 2.710 1.00 90.06 80 ILE A C 1
ATOM 633 O O . ILE A 1 80 ? -4.158 1.894 2.143 1.00 90.06 80 ILE A O 1
ATOM 637 N N . GLU A 1 81 ? -5.328 3.822 2.304 1.00 91.69 81 GLU A N 1
ATOM 638 C CA . GLU A 1 81 ? -4.601 4.609 1.313 1.00 91.69 81 GLU A CA 1
ATOM 639 C C . GLU A 1 81 ? -3.602 5.518 2.041 1.00 91.69 81 GLU A C 1
ATOM 641 O O . GLU A 1 81 ? -3.979 6.229 2.980 1.00 91.69 81 GLU A O 1
ATOM 646 N N . VAL A 1 82 ? -2.346 5.546 1.606 1.00 91.38 82 VAL A N 1
ATOM 647 C CA . VAL A 1 82 ? -1.290 6.373 2.198 1.00 91.38 82 VAL A CA 1
ATOM 648 C C . VAL A 1 82 ? -0.981 7.548 1.274 1.00 91.38 82 VAL A C 1
ATOM 650 O O . VAL A 1 82 ? -0.751 7.405 0.075 1.00 91.38 82 VAL A O 1
ATOM 653 N N . LYS A 1 83 ? -0.962 8.763 1.829 1.00 91.06 83 LYS A N 1
ATOM 654 C CA . LYS A 1 83 ? -0.627 9.985 1.090 1.00 91.06 83 LYS A CA 1
ATOM 655 C C . LYS A 1 83 ? 0.552 10.703 1.730 1.00 91.06 83 LYS A C 1
ATOM 657 O O . LYS A 1 83 ? 0.444 11.275 2.813 1.00 91.06 83 LYS A O 1
ATOM 662 N N . ASN A 1 84 ? 1.663 10.747 0.997 1.00 91.06 84 ASN A N 1
ATOM 663 C CA . ASN A 1 84 ? 2.788 11.634 1.280 1.00 91.06 84 ASN A CA 1
ATOM 664 C C . ASN A 1 84 ? 2.617 12.961 0.519 1.00 91.06 84 ASN A C 1
ATOM 666 O O . ASN A 1 84 ? 3.282 13.210 -0.486 1.00 91.06 84 ASN A O 1
ATOM 670 N N . TRP A 1 85 ? 1.639 13.769 0.932 1.00 88.75 85 TRP A N 1
ATOM 671 C CA . TRP A 1 85 ? 1.304 15.027 0.259 1.00 88.75 85 TRP A CA 1
ATOM 672 C C . TRP A 1 85 ? 1.979 16.230 0.926 1.00 88.75 85 TRP A C 1
ATOM 674 O O . TRP A 1 85 ? 2.211 16.241 2.126 1.00 88.75 85 TRP A O 1
ATOM 684 N N . VAL A 1 86 ? 2.268 17.275 0.152 1.00 87.88 86 VAL A N 1
ATOM 685 C CA . VAL A 1 86 ? 2.696 18.575 0.683 1.00 87.88 86 VAL A CA 1
ATOM 686 C C . VAL A 1 86 ? 1.798 19.644 0.083 1.00 87.88 86 VAL A C 1
ATOM 688 O O . VAL A 1 86 ? 1.677 19.741 -1.139 1.00 87.88 86 VAL A O 1
ATOM 691 N N . GLY A 1 87 ? 1.186 20.460 0.940 1.00 87.38 87 GLY A N 1
ATOM 692 C CA . GLY A 1 87 ? 0.243 21.496 0.530 1.00 87.38 87 GLY A CA 1
ATOM 693 C C . GLY A 1 87 ? -1.106 21.346 1.218 1.00 87.38 87 GLY A C 1
ATOM 694 O O . GLY A 1 87 ? -1.190 20.826 2.328 1.00 87.38 87 GLY A O 1
ATOM 695 N N . GLU A 1 88 ? -2.156 21.828 0.565 1.00 88.69 88 GLU A N 1
ATOM 696 C CA . GLU A 1 88 ? -3.499 21.909 1.139 1.00 88.69 88 GLU A CA 1
ATOM 697 C C . GLU A 1 88 ? -4.434 20.878 0.499 1.00 88.69 88 GLU A C 1
ATOM 699 O O . GLU A 1 88 ? -4.389 20.657 -0.714 1.00 88.69 88 GLU A O 1
ATOM 704 N N . VAL A 1 89 ? -5.302 20.265 1.301 1.00 88.56 89 VAL A N 1
ATOM 705 C CA . VAL A 1 89 ? -6.400 19.422 0.822 1.00 88.56 89 VAL A CA 1
ATOM 706 C C . VAL A 1 89 ? -7.709 19.995 1.339 1.00 88.56 89 VAL A C 1
ATOM 708 O O . VAL A 1 89 ? -7.921 20.086 2.548 1.00 88.56 89 VAL A O 1
ATOM 711 N N . VAL A 1 90 ? -8.588 20.366 0.411 1.00 88.50 90 VAL A N 1
ATOM 712 C CA . VAL A 1 90 ? -9.900 20.955 0.711 1.00 88.50 90 VAL A CA 1
ATOM 713 C C . VAL A 1 90 ? -11.011 20.158 0.030 1.00 88.50 90 VAL A C 1
ATOM 715 O O . VAL A 1 90 ? -10.773 19.567 -1.030 1.00 88.50 90 VAL A O 1
ATOM 718 N N . PRO A 1 91 ? -12.234 20.124 0.580 1.00 86.06 91 PRO A N 1
ATOM 719 C CA . PRO A 1 91 ? -13.357 19.520 -0.121 1.00 86.06 91 PRO A CA 1
ATOM 720 C C . PRO A 1 91 ? -13.704 20.338 -1.372 1.00 86.06 91 PRO A C 1
ATOM 722 O O . PRO A 1 91 ? -13.534 21.558 -1.422 1.00 86.06 91 PRO A O 1
ATOM 725 N N . SER A 1 92 ? -14.206 19.672 -2.408 1.00 84.88 92 SER A N 1
ATOM 726 C CA . SER A 1 92 ? -14.847 20.358 -3.526 1.00 84.88 92 SER A CA 1
ATOM 727 C C . SER A 1 92 ? -16.168 20.991 -3.094 1.00 84.88 92 SER A C 1
ATOM 729 O O . SER A 1 92 ? -16.795 20.562 -2.129 1.00 84.88 92 SER A O 1
ATOM 731 N N . ASN A 1 93 ? -16.639 21.976 -3.861 1.00 82.06 93 ASN A N 1
ATOM 732 C CA . ASN A 1 93 ? -17.896 22.680 -3.578 1.00 82.06 93 ASN A CA 1
ATOM 733 C C . ASN A 1 93 ? -19.123 21.751 -3.484 1.00 82.06 93 ASN A C 1
ATOM 735 O O . ASN A 1 93 ? -20.105 22.104 -2.844 1.00 82.06 93 ASN A O 1
ATOM 739 N N . ASP A 1 94 ? -19.087 20.585 -4.137 1.00 77.44 94 ASP A N 1
ATOM 740 C CA . ASP A 1 94 ? -20.149 19.573 -4.094 1.00 77.44 94 ASP A CA 1
ATOM 741 C C . ASP A 1 94 ? -19.934 18.495 -3.013 1.00 77.44 94 ASP A C 1
ATOM 743 O O . ASP A 1 94 ? -20.756 17.589 -2.893 1.00 77.44 94 ASP A O 1
ATOM 747 N N . GLY A 1 95 ? -18.830 18.559 -2.258 1.00 72.50 95 GLY A N 1
ATOM 748 C CA . GLY A 1 95 ? -18.453 17.602 -1.214 1.00 72.50 95 GLY A CA 1
ATOM 749 C C . GLY A 1 95 ? -18.083 16.203 -1.718 1.00 72.50 95 GLY A C 1
ATOM 750 O O . GLY A 1 95 ? -17.824 15.316 -0.911 1.00 72.50 95 GLY A O 1
ATOM 751 N N . LYS A 1 96 ? -18.064 15.973 -3.038 1.00 74.25 96 LYS A N 1
ATOM 752 C CA . LYS A 1 96 ? -17.859 14.636 -3.628 1.00 74.25 96 LYS A CA 1
ATOM 753 C C . LYS A 1 96 ? -16.397 14.298 -3.888 1.00 74.25 96 LYS A C 1
ATOM 755 O O . LYS A 1 96 ? -16.060 13.131 -4.074 1.00 74.25 96 LYS A O 1
ATOM 760 N N . MET A 1 97 ? -15.546 15.312 -3.972 1.00 80.94 97 MET A N 1
ATOM 761 C CA . MET A 1 97 ? -14.146 15.193 -4.355 1.00 80.94 97 MET A CA 1
ATOM 762 C C . MET A 1 97 ? -13.283 15.981 -3.381 1.00 80.94 97 MET A C 1
ATOM 764 O O . MET A 1 97 ? -13.754 16.889 -2.696 1.00 80.94 97 MET A O 1
ATOM 768 N N . TRP A 1 98 ? -11.995 15.668 -3.355 1.00 83.69 98 TRP A N 1
ATOM 769 C CA . TRP A 1 98 ? -11.006 16.502 -2.685 1.00 83.69 98 TRP A CA 1
ATOM 770 C C . TRP A 1 98 ? -10.197 17.251 -3.734 1.00 83.69 98 TRP A C 1
ATOM 772 O O . TRP A 1 98 ? -9.876 16.714 -4.799 1.00 83.69 98 TRP A O 1
ATOM 782 N N . ILE A 1 99 ? -9.893 18.506 -3.436 1.00 81.81 99 ILE A N 1
ATOM 783 C CA . ILE A 1 99 ? -9.034 19.367 -4.233 1.00 81.81 99 ILE A CA 1
ATOM 784 C C . ILE A 1 99 ? -7.700 19.443 -3.503 1.00 81.81 99 ILE A C 1
ATOM 786 O O . ILE A 1 99 ? -7.615 19.967 -2.393 1.00 81.81 99 ILE A O 1
ATOM 790 N N . GLN A 1 100 ? -6.667 18.913 -4.144 1.00 85.00 100 GLN A N 1
ATOM 791 C CA . GLN A 1 100 ? -5.298 18.932 -3.655 1.00 85.00 100 GLN A CA 1
ATOM 792 C C . GLN A 1 100 ? -4.577 20.117 -4.293 1.00 85.00 100 GLN A C 1
ATOM 794 O O . GLN A 1 100 ? -4.468 20.199 -5.518 1.00 85.00 100 GLN A O 1
ATOM 799 N N . ARG A 1 101 ? -4.115 21.056 -3.467 1.00 82.50 101 ARG A N 1
ATOM 800 C CA . ARG A 1 101 ? -3.412 22.265 -3.902 1.00 82.50 101 ARG A CA 1
ATOM 801 C C . ARG A 1 101 ? -1.946 22.166 -3.514 1.00 82.50 101 ARG A C 1
ATOM 803 O O . ARG A 1 101 ? -1.609 22.149 -2.328 1.00 82.50 101 ARG A O 1
ATOM 810 N N . LYS A 1 102 ? -1.073 22.110 -4.517 1.00 78.75 102 LYS A N 1
ATOM 811 C CA . LYS A 1 102 ? 0.379 22.197 -4.324 1.00 78.75 102 LYS A CA 1
ATOM 812 C C . LYS A 1 102 ? 0.787 23.670 -4.207 1.00 78.75 102 LYS A C 1
ATOM 814 O O . LYS A 1 102 ? 0.168 24.521 -4.841 1.00 78.75 102 LYS A O 1
ATOM 819 N N . GLN A 1 103 ? 1.822 23.970 -3.418 1.00 59.44 103 GLN A N 1
ATOM 820 C CA . GLN A 1 103 ? 2.329 25.344 -3.245 1.00 59.44 103 GLN A CA 1
ATOM 821 C C . GLN A 1 103 ? 2.790 25.995 -4.562 1.00 59.44 103 GLN A C 1
ATOM 823 O O . GLN A 1 103 ? 2.730 27.214 -4.669 1.00 59.44 103 GLN A O 1
ATOM 828 N N . ASP A 1 104 ? 3.153 25.192 -5.569 1.00 55.88 104 ASP A N 1
ATOM 829 C CA . ASP A 1 104 ? 3.447 25.644 -6.929 1.00 55.88 104 ASP A CA 1
ATOM 830 C C . ASP A 1 104 ? 2.566 24.896 -7.950 1.00 55.88 104 ASP A C 1
ATOM 832 O O . ASP A 1 104 ? 2.758 23.718 -8.249 1.00 55.88 104 ASP A O 1
ATOM 836 N N . MET A 1 105 ? 1.533 25.603 -8.410 1.00 54.84 105 MET A N 1
ATOM 837 C CA . MET A 1 105 ? 0.687 25.402 -9.597 1.00 54.84 105 MET A CA 1
ATOM 838 C 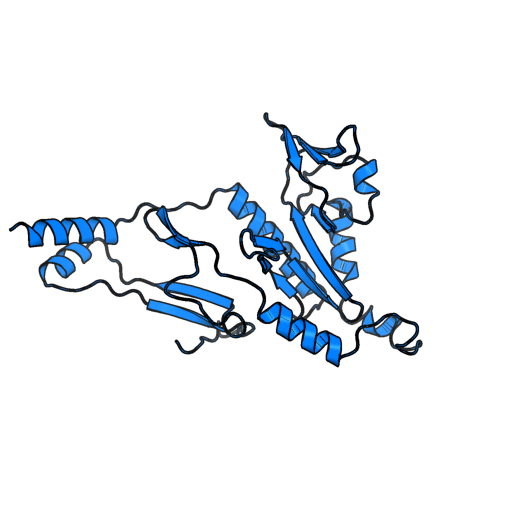C . MET A 1 105 ? 0.386 23.968 -10.089 1.00 54.84 105 MET A C 1
ATOM 840 O O . MET A 1 105 ? 0.900 23.525 -11.114 1.00 54.84 105 MET A O 1
ATOM 844 N N . ARG A 1 106 ? -0.598 23.310 -9.461 1.00 54.84 106 ARG A N 1
ATOM 845 C CA . ARG A 1 106 ? -1.709 22.578 -10.119 1.00 54.84 106 ARG A CA 1
ATOM 846 C C . ARG A 1 106 ? -2.710 22.130 -9.053 1.00 54.84 106 ARG A C 1
ATOM 848 O O . ARG A 1 106 ? -2.313 21.714 -7.968 1.00 54.84 106 ARG A O 1
ATOM 855 N N . ASN A 1 107 ? -3.998 22.244 -9.373 1.00 56.28 107 ASN A N 1
ATOM 856 C CA . ASN A 1 107 ? -5.069 21.686 -8.555 1.00 56.28 107 ASN A CA 1
ATOM 857 C C . ASN A 1 107 ? -5.432 20.320 -9.125 1.00 56.28 107 ASN A C 1
ATOM 859 O O . ASN A 1 107 ? -6.018 20.257 -10.208 1.00 56.28 107 ASN A O 1
ATOM 863 N N . ASP A 1 108 ? -5.129 19.261 -8.387 1.00 64.00 108 ASP A N 1
ATOM 864 C CA . ASP A 1 108 ? -5.535 17.910 -8.755 1.00 64.00 108 ASP A CA 1
ATOM 865 C C . ASP A 1 108 ? -6.792 17.513 -7.978 1.00 64.00 108 ASP A C 1
ATOM 867 O O . ASP A 1 108 ? -6.991 17.884 -6.816 1.00 64.00 108 ASP A O 1
ATOM 871 N N . LYS A 1 109 ? -7.691 16.789 -8.651 1.00 62.34 109 LYS A N 1
ATOM 872 C CA . LYS A 1 109 ? -8.903 16.246 -8.035 1.00 62.34 109 LYS A CA 1
ATOM 873 C C . LYS A 1 109 ? -8.672 14.786 -7.679 1.00 62.34 109 LYS A C 1
ATOM 875 O O . LYS A 1 109 ? -8.380 13.982 -8.561 1.00 62.34 109 LYS A O 1
ATOM 880 N N . ALA A 1 110 ? -8.905 14.438 -6.422 1.00 59.91 110 ALA A N 1
ATOM 881 C CA . ALA A 1 110 ? -8.886 13.062 -5.944 1.00 59.91 110 ALA A CA 1
ATOM 882 C C . ALA A 1 110 ? -10.298 12.618 -5.536 1.00 59.91 110 ALA A C 1
ATOM 884 O O . ALA A 1 110 ? -11.096 13.416 -5.035 1.00 59.91 110 ALA A O 1
ATOM 885 N N . LYS A 1 111 ? -10.620 11.341 -5.772 1.00 58.41 111 LYS A N 1
ATOM 886 C CA . LYS A 1 111 ? -11.837 10.719 -5.228 1.00 58.41 111 LYS A CA 1
ATOM 887 C C . LYS A 1 111 ? -11.646 10.446 -3.738 1.00 58.41 111 LYS A C 1
ATOM 889 O O . LYS A 1 111 ? -10.537 10.100 -3.350 1.00 58.41 111 LYS A O 1
ATOM 894 N N . SER A 1 112 ? -12.724 10.547 -2.957 1.00 55.66 112 SER A N 1
ATOM 895 C CA . SER A 1 112 ? -12.741 10.189 -1.531 1.00 55.66 112 SER A CA 1
ATOM 896 C C . SER A 1 112 ? -12.531 8.675 -1.357 1.00 55.66 112 SER A C 1
ATOM 898 O O . SER A 1 112 ? -13.390 7.908 -1.804 1.00 55.66 112 SER A O 1
ATOM 900 N N . PRO A 1 113 ? -11.407 8.214 -0.779 1.00 59.62 113 PRO A N 1
ATOM 901 C CA . PRO A 1 113 ? -11.163 6.799 -0.489 1.00 59.62 113 PRO A CA 1
ATOM 902 C C . PRO A 1 113 ? -11.824 6.380 0.831 1.00 59.62 113 PRO A C 1
ATOM 904 O O . PRO A 1 113 ? -12.197 7.223 1.639 1.00 59.62 113 PRO A O 1
ATOM 907 N N . THR A 1 114 ? -11.918 5.071 1.079 1.00 66.19 114 THR A N 1
ATOM 908 C CA . THR A 1 114 ? -12.530 4.486 2.290 1.00 66.19 114 THR A CA 1
ATOM 909 C C . THR A 1 114 ? -11.789 4.828 3.587 1.00 66.19 114 THR A C 1
ATOM 911 O O . THR A 1 114 ? -12.422 5.015 4.625 1.00 66.19 114 THR A O 1
ATOM 914 N N . LYS A 1 115 ? -10.451 4.895 3.563 1.00 82.00 115 LYS A N 1
ATOM 915 C CA . LYS A 1 115 ? -9.645 5.439 4.665 1.00 82.00 115 LYS A CA 1
ATOM 916 C C . LYS A 1 115 ? -8.308 5.966 4.149 1.00 82.00 115 LYS A C 1
ATOM 918 O O . LYS A 1 115 ? -7.580 5.218 3.504 1.00 82.00 115 LYS A O 1
ATOM 923 N N . VAL A 1 116 ? -7.984 7.222 4.447 1.00 86.25 116 VAL A N 1
ATOM 924 C CA . VAL A 1 116 ? -6.763 7.897 3.981 1.00 86.25 116 VAL A CA 1
ATOM 925 C C . VAL A 1 116 ? -5.912 8.335 5.150 1.00 86.25 116 VAL A C 1
ATOM 927 O O . VAL A 1 116 ? -6.398 9.003 6.059 1.00 86.25 116 VAL A O 1
ATOM 930 N N . VAL A 1 117 ? -4.629 8.007 5.085 1.00 89.38 117 VAL A N 1
ATOM 931 C CA . VAL A 1 117 ? -3.623 8.427 6.053 1.00 89.38 117 VAL A CA 1
ATOM 932 C C . VAL A 1 117 ? -2.678 9.420 5.393 1.00 89.38 117 VAL A C 1
ATOM 934 O O . VAL A 1 117 ? -1.953 9.077 4.459 1.00 89.38 117 VAL A O 1
ATOM 937 N N . PHE A 1 118 ? -2.669 10.656 5.892 1.00 90.38 118 PHE A N 1
ATOM 938 C CA . PHE A 1 118 ? -1.696 11.664 5.484 1.00 90.38 118 PHE A CA 1
ATOM 939 C C . PHE A 1 118 ? -0.454 11.559 6.368 1.00 90.38 118 PHE A C 1
ATOM 941 O O . PHE A 1 118 ? -0.459 12.004 7.511 1.00 90.38 118 PHE A O 1
ATOM 948 N N . ALA A 1 119 ? 0.612 10.962 5.834 1.00 88.19 119 ALA A N 1
ATOM 949 C CA . ALA A 1 119 ? 1.841 10.692 6.588 1.00 88.19 119 ALA A CA 1
ATOM 950 C C . ALA A 1 119 ? 2.749 11.928 6.736 1.00 88.19 119 ALA A C 1
ATOM 952 O O . ALA A 1 119 ? 3.652 11.958 7.566 1.00 88.19 119 ALA A O 1
ATOM 953 N N . ASN A 1 120 ? 2.532 12.965 5.926 1.00 89.19 120 ASN A N 1
ATOM 954 C CA . ASN A 1 120 ? 3.415 14.124 5.881 1.00 89.19 120 ASN A CA 1
ATOM 955 C C . ASN A 1 120 ? 2.887 15.280 6.738 1.00 89.19 120 ASN A C 1
ATOM 957 O O . ASN A 1 120 ? 1.833 15.842 6.437 1.00 89.19 120 ASN A O 1
ATOM 961 N N . HIS A 1 121 ? 3.668 15.690 7.740 1.00 88.94 121 HIS A N 1
ATOM 962 C CA . HIS A 1 121 ? 3.367 16.806 8.648 1.00 88.94 121 HIS A CA 1
ATOM 963 C C . HIS A 1 121 ? 3.198 18.170 7.956 1.00 88.94 121 HIS A C 1
ATOM 965 O O . HIS A 1 121 ? 2.617 19.085 8.533 1.00 88.94 121 HIS A O 1
ATOM 971 N N . LEU A 1 122 ? 3.679 18.323 6.718 1.00 88.50 122 LEU A N 1
ATOM 972 C CA . LEU A 1 122 ? 3.480 19.527 5.907 1.00 88.50 122 LEU A CA 1
ATOM 973 C C . LEU A 1 122 ? 2.130 19.536 5.168 1.00 88.50 122 LEU A C 1
ATOM 975 O O . LEU A 1 122 ? 1.828 20.501 4.458 1.00 88.50 122 LEU A O 1
ATOM 979 N N . THR A 1 123 ? 1.316 18.484 5.306 1.00 89.44 123 THR A N 1
ATOM 980 C CA . THR A 1 123 ? -0.057 18.462 4.787 1.00 89.44 123 THR A CA 1
ATOM 981 C C . THR A 1 123 ? -0.958 19.316 5.666 1.00 89.44 123 THR A C 1
ATOM 983 O O . THR A 1 123 ? -1.076 19.083 6.866 1.00 89.44 123 THR A O 1
ATOM 986 N N . LYS A 1 124 ? -1.668 20.257 5.050 1.00 89.75 124 LYS A N 1
ATOM 987 C CA . LYS A 1 124 ? -2.737 21.026 5.685 1.00 89.75 124 LYS A CA 1
ATOM 988 C C . LYS A 1 124 ? -4.080 20.495 5.209 1.00 89.75 124 LYS A C 1
ATOM 990 O O . LYS A 1 124 ? -4.345 20.468 4.008 1.00 89.75 124 LYS A O 1
ATOM 995 N N . LEU A 1 125 ? -4.913 20.067 6.147 1.00 88.56 125 LEU A N 1
ATOM 996 C CA . LEU A 1 125 ? -6.262 19.591 5.864 1.00 88.56 125 LEU A CA 1
ATOM 997 C C . LEU A 1 125 ? -7.274 20.660 6.254 1.00 88.56 125 LEU A C 1
ATOM 999 O O . LEU A 1 125 ? -7.141 21.288 7.303 1.00 88.56 125 LEU A O 1
ATOM 1003 N N . ASP A 1 126 ? -8.300 20.835 5.427 1.00 89.06 126 ASP A N 1
ATOM 1004 C CA . ASP A 1 126 ? -9.483 21.584 5.835 1.00 89.06 126 ASP A CA 1
ATOM 1005 C C . ASP A 1 126 ? -10.144 20.927 7.062 1.00 89.06 126 ASP A C 1
ATOM 1007 O O . ASP A 1 126 ? -10.221 19.698 7.160 1.00 89.06 126 ASP A O 1
ATOM 1011 N N . ASN A 1 127 ? -10.663 21.740 7.985 1.00 85.12 127 ASN A N 1
ATOM 1012 C CA . ASN A 1 127 ? -11.257 21.266 9.239 1.00 85.12 127 ASN A CA 1
ATOM 1013 C C . ASN A 1 127 ? -12.417 20.281 9.022 1.00 85.12 127 ASN A C 1
ATOM 1015 O O . ASN A 1 127 ? -12.600 19.358 9.816 1.00 85.12 127 ASN A O 1
ATOM 1019 N N . SER A 1 128 ? -13.198 20.452 7.951 1.00 83.69 128 SER A N 1
ATOM 1020 C CA . SER A 1 128 ? -14.304 19.544 7.629 1.00 83.69 128 SER A CA 1
ATOM 1021 C C . SER A 1 128 ? -13.815 18.152 7.221 1.00 83.69 128 SER A C 1
ATOM 1023 O O . SER A 1 128 ? -14.464 17.156 7.538 1.00 83.69 128 SER A O 1
ATOM 1025 N N . LEU A 1 129 ? -12.647 18.075 6.577 1.00 83.56 129 LEU A N 1
ATOM 1026 C CA . LEU A 1 129 ? -11.993 16.820 6.220 1.00 83.56 129 LEU A CA 1
ATOM 1027 C C . LEU A 1 129 ? -11.307 16.198 7.435 1.00 83.56 129 LEU A C 1
ATOM 1029 O O . LEU A 1 129 ? -11.477 15.009 7.680 1.00 83.56 129 LEU A O 1
ATOM 1033 N N . ALA A 1 130 ? -10.599 16.995 8.237 1.00 80.50 130 ALA A N 1
ATOM 1034 C CA . ALA A 1 130 ? -9.957 16.515 9.461 1.00 80.50 130 ALA A CA 1
ATOM 1035 C C . ALA A 1 130 ? -10.959 15.894 10.457 1.00 80.50 130 ALA A C 1
ATOM 1037 O O . ALA A 1 130 ? -10.612 14.973 11.188 1.00 80.50 130 ALA A O 1
ATOM 1038 N N . ALA A 1 131 ? -12.217 16.347 10.453 1.00 80.25 131 ALA A N 1
ATOM 1039 C CA . ALA A 1 131 ? -13.284 15.777 11.275 1.00 80.25 131 ALA A CA 1
ATOM 1040 C C . ALA A 1 131 ? -13.849 14.438 10.747 1.00 80.25 131 ALA A C 1
ATOM 1042 O O . ALA A 1 131 ? -14.620 13.773 11.448 1.00 80.25 131 ALA A O 1
ATOM 1043 N N . SER A 1 132 ? -13.515 14.032 9.518 1.00 81.69 132 SER A N 1
ATOM 1044 C CA . SER A 1 132 ? -14.014 12.788 8.928 1.00 81.69 132 SER A CA 1
ATOM 1045 C C . SER A 1 132 ? -13.345 11.561 9.547 1.00 81.69 132 SER A C 1
ATOM 1047 O O . SER A 1 132 ? -12.125 11.469 9.620 1.00 81.69 132 SER A O 1
ATOM 1049 N N . LYS A 1 133 ? -14.139 10.537 9.889 1.00 78.31 133 LYS A N 1
ATOM 1050 C CA . LYS A 1 133 ? -13.636 9.238 10.389 1.00 78.31 133 LYS A CA 1
ATOM 1051 C C . LYS A 1 133 ? -12.794 8.469 9.364 1.00 78.31 133 LYS A C 1
ATOM 1053 O O . LYS A 1 133 ? -12.103 7.503 9.708 1.00 78.31 133 LYS A O 1
ATOM 1058 N N . GLU A 1 134 ? -12.915 8.831 8.093 1.00 83.69 134 GLU A N 1
ATOM 1059 C CA . GLU A 1 134 ? -12.182 8.220 6.987 1.00 83.69 134 GLU A CA 1
ATOM 1060 C C . GLU A 1 134 ? -10.779 8.818 6.849 1.00 83.69 134 GLU A C 1
ATOM 1062 O O . GLU A 1 134 ? -9.923 8.199 6.230 1.00 83.69 134 GLU A O 1
ATOM 1067 N N . ILE A 1 135 ? -10.505 9.975 7.455 1.00 87.56 135 ILE A N 1
ATOM 1068 C CA . ILE A 1 135 ? -9.245 10.695 7.284 1.00 87.56 135 ILE A CA 1
ATOM 1069 C C . ILE A 1 135 ? -8.444 10.648 8.578 1.00 87.56 135 ILE A C 1
ATOM 1071 O O . ILE A 1 135 ? -8.944 10.938 9.659 1.00 87.56 135 ILE A O 1
ATOM 1075 N N . VAL A 1 136 ? -7.172 10.294 8.449 1.00 89.19 136 VAL A N 1
ATOM 1076 C CA . VAL A 1 136 ? -6.180 10.425 9.509 1.00 89.19 136 VAL A CA 1
ATOM 1077 C C . VAL A 1 136 ? -5.284 11.594 9.136 1.00 89.19 136 VAL A C 1
ATOM 1079 O O . VAL A 1 136 ? -4.566 11.552 8.130 1.00 89.19 136 VAL A O 1
ATOM 1082 N N . SER A 1 137 ? -5.380 12.654 9.933 1.00 90.62 137 SER A N 1
ATOM 1083 C CA . SER A 1 137 ? -4.542 13.838 9.802 1.00 90.62 137 SER A CA 1
ATOM 1084 C C . SER A 1 137 ? -3.087 13.517 10.172 1.00 90.62 137 SER A C 1
ATOM 1086 O O . SER A 1 137 ? -2.843 12.554 10.906 1.00 90.62 137 SER A O 1
ATOM 1088 N N . PRO A 1 138 ? -2.110 14.329 9.735 1.00 90.50 138 PRO A N 1
ATOM 1089 C CA . PRO A 1 138 ? -0.729 14.158 10.185 1.00 90.50 138 PRO A CA 1
ATOM 1090 C C . PRO A 1 138 ? -0.577 14.262 11.710 1.00 90.50 138 PRO A C 1
ATOM 1092 O O . PRO A 1 138 ? 0.269 13.595 12.296 1.00 90.50 138 PRO A O 1
ATOM 1095 N N . GLU A 1 139 ? -1.422 15.061 12.367 1.00 88.44 139 GLU A N 1
ATOM 1096 C CA . GLU A 1 139 ? -1.428 15.237 13.825 1.00 88.44 139 GLU A CA 1
ATOM 1097 C C . GLU A 1 139 ? -1.975 14.003 14.561 1.00 88.44 139 GLU A C 1
ATOM 1099 O O . GLU A 1 139 ? -1.527 13.671 15.661 1.00 88.44 139 GLU A O 1
ATOM 1104 N N . ASP A 1 140 ? -2.921 13.292 13.947 1.00 88.44 140 ASP A N 1
ATOM 1105 C CA . ASP A 1 140 ? -3.516 12.072 14.496 1.00 88.44 140 ASP A CA 1
ATOM 1106 C C . ASP A 1 140 ? -2.812 10.794 14.026 1.00 88.44 140 ASP A C 1
ATOM 1108 O O . ASP A 1 140 ? -3.178 9.704 14.467 1.00 88.44 140 ASP A O 1
ATOM 1112 N N . TYR A 1 141 ? -1.781 10.903 13.182 1.00 89.25 141 TYR A N 1
ATOM 1113 C CA . TYR A 1 141 ? -1.040 9.769 12.625 1.00 89.25 141 TYR A CA 1
ATOM 1114 C C . TYR A 1 141 ? -0.525 8.817 13.711 1.00 89.25 141 TYR A C 1
ATOM 1116 O O . TYR A 1 141 ? -0.766 7.610 13.654 1.00 89.25 141 TYR A O 1
ATOM 1124 N N . LEU A 1 142 ? 0.126 9.357 14.747 1.00 88.69 142 LEU A N 1
ATOM 1125 C CA . LEU A 1 142 ? 0.656 8.545 15.846 1.00 88.69 142 LEU A CA 1
ATOM 1126 C C . LEU A 1 142 ? -0.463 7.877 16.652 1.00 88.69 142 LEU A C 1
ATOM 1128 O O . LEU A 1 142 ? -0.386 6.682 16.921 1.00 88.69 142 LEU A O 1
ATOM 1132 N N . LYS A 1 143 ? -1.547 8.604 16.959 1.00 87.25 143 LYS A N 1
ATOM 1133 C CA . LYS A 1 143 ? -2.717 8.037 17.656 1.00 87.25 143 LYS A CA 1
ATOM 1134 C C . LYS A 1 143 ? -3.365 6.919 16.841 1.00 87.25 143 LYS A C 1
ATOM 1136 O O . LYS A 1 143 ? -3.809 5.916 17.396 1.00 87.25 143 LYS A O 1
ATOM 1141 N N . PHE A 1 144 ? -3.431 7.090 15.522 1.00 88.44 144 PHE A N 1
ATOM 1142 C CA . PHE A 1 144 ? -3.943 6.081 14.607 1.00 88.44 144 PHE A CA 1
ATOM 1143 C C . PHE A 1 144 ? -3.081 4.821 14.640 1.00 88.44 144 PHE A C 1
ATOM 1145 O O . PHE A 1 144 ? -3.624 3.735 14.822 1.00 88.44 144 PHE A O 1
ATOM 1152 N N . VAL A 1 145 ? -1.758 4.953 14.537 1.00 87.31 145 VAL A N 1
ATOM 1153 C CA . VAL A 1 145 ? -0.831 3.823 14.674 1.00 87.31 145 VAL A CA 1
ATOM 1154 C C . VAL A 1 145 ? -1.023 3.139 16.031 1.00 87.31 145 VAL A C 1
ATOM 1156 O O . VAL A 1 145 ? -1.279 1.938 16.076 1.00 87.31 145 VAL A O 1
ATOM 1159 N N . GLU A 1 146 ? -1.002 3.893 17.132 1.00 84.25 146 GLU A N 1
ATOM 1160 C CA . GLU A 1 146 ? -1.187 3.376 18.496 1.00 84.25 146 GLU A CA 1
ATOM 1161 C C . GLU A 1 146 ? -2.531 2.661 18.703 1.00 84.25 146 GLU A C 1
ATOM 1163 O O . GLU A 1 146 ? -2.626 1.747 19.527 1.00 84.25 146 GLU A O 1
ATOM 1168 N N . SER A 1 147 ? -3.569 3.014 17.936 1.00 83.25 147 SER A N 1
ATOM 1169 C CA . SER A 1 147 ? -4.861 2.319 17.987 1.00 83.25 147 SER A CA 1
ATOM 1170 C C . SER A 1 147 ? -4.766 0.841 17.584 1.00 83.25 147 SER A C 1
ATOM 1172 O O . SER A 1 147 ? -5.609 0.039 17.989 1.00 83.25 147 SER A O 1
ATOM 1174 N N . PHE A 1 148 ? -3.706 0.453 16.866 1.00 80.12 148 PHE A N 1
ATOM 1175 C CA . PHE A 1 148 ? -3.422 -0.932 16.494 1.00 80.12 148 PHE A CA 1
ATOM 1176 C C . PHE A 1 148 ? -2.510 -1.677 17.476 1.00 80.12 148 PHE A C 1
ATOM 1178 O O . PHE A 1 148 ? -2.047 -2.768 17.139 1.00 80.12 148 PHE A O 1
ATOM 1185 N N . ARG A 1 149 ? -2.252 -1.146 18.683 1.00 76.75 149 ARG A N 1
ATOM 1186 C CA . ARG A 1 149 ? -1.435 -1.825 19.707 1.00 76.75 149 ARG A CA 1
ATOM 1187 C C . ARG A 1 149 ? -1.892 -3.261 19.952 1.00 76.75 149 ARG A C 1
ATOM 1189 O O . ARG A 1 149 ? -2.867 -3.542 20.662 1.00 76.75 149 ARG A O 1
ATOM 1196 N N . TRP A 1 150 ? -1.124 -4.178 19.381 1.00 66.25 150 TRP A N 1
ATOM 1197 C CA . TRP A 1 150 ? -1.373 -5.603 19.388 1.00 66.25 150 TRP A CA 1
ATOM 1198 C C . TRP A 1 150 ? -1.043 -6.148 20.779 1.00 66.25 150 TRP A C 1
ATOM 1200 O O . TRP A 1 150 ? 0.043 -5.930 21.312 1.00 66.25 150 TRP A O 1
ATOM 1210 N N . GLY A 1 151 ? -2.007 -6.814 21.419 1.00 58.62 151 GLY A N 1
ATOM 1211 C CA . GLY A 1 151 ? -1.861 -7.337 22.784 1.00 58.62 151 GLY A CA 1
ATOM 1212 C C . GLY A 1 151 ? -2.571 -6.543 23.888 1.00 58.62 151 GLY A C 1
ATOM 1213 O O . GLY A 1 151 ? -2.783 -7.102 24.963 1.00 58.62 151 GLY A O 1
ATOM 1214 N N . VAL A 1 152 ? -2.981 -5.286 23.657 1.00 50.59 152 VAL A N 1
ATOM 1215 C CA . VAL A 1 152 ? -3.836 -4.524 24.601 1.00 50.59 152 VAL A CA 1
ATOM 1216 C C . VAL A 1 152 ? -5.301 -4.575 24.167 1.00 50.59 152 VAL A C 1
ATOM 1218 O O . VAL A 1 152 ? -6.164 -4.897 24.986 1.00 50.59 152 VAL A O 1
ATOM 1221 N N . ALA A 1 153 ? -5.588 -4.377 22.876 1.00 49.75 153 ALA A N 1
ATOM 1222 C CA . ALA A 1 153 ? -6.940 -4.534 22.327 1.00 49.75 153 ALA A CA 1
ATOM 1223 C C . ALA A 1 153 ? -7.476 -5.971 22.498 1.00 49.75 153 ALA A C 1
ATOM 1225 O O . ALA A 1 153 ? -8.638 -6.164 22.846 1.00 49.75 153 ALA A O 1
ATOM 1226 N N . SER A 1 154 ? -6.600 -6.973 22.379 1.00 49.53 154 SER A N 1
ATOM 1227 C CA . SER A 1 154 ? -6.925 -8.384 22.620 1.00 49.53 154 SER A CA 1
ATOM 1228 C C . SER A 1 154 ? -6.976 -8.779 24.103 1.00 49.53 154 SER A C 1
ATOM 1230 O O . SER A 1 154 ? -7.355 -9.902 24.408 1.00 49.53 154 SER A O 1
ATOM 1232 N N . LYS A 1 155 ? -6.621 -7.898 25.052 1.00 43.06 155 LYS A N 1
ATOM 1233 C CA . LYS A 1 155 ? -6.756 -8.161 26.502 1.00 43.06 155 LYS A CA 1
ATOM 1234 C C . LYS A 1 155 ? -7.923 -7.412 27.142 1.00 43.06 155 LYS A C 1
ATOM 1236 O O . LYS A 1 155 ? -8.574 -7.969 28.019 1.00 43.06 155 LYS A O 1
ATOM 1241 N N . LEU A 1 156 ? -8.219 -6.190 26.697 1.00 42.66 156 LEU A N 1
ATOM 1242 C CA . LEU A 1 156 ? -9.330 -5.397 27.240 1.00 42.66 156 LEU A CA 1
ATOM 1243 C C . LEU A 1 156 ? -10.706 -5.855 26.733 1.00 42.66 156 LEU A C 1
ATOM 1245 O O . LEU A 1 156 ? -11.661 -5.808 27.501 1.00 42.66 156 LEU A O 1
ATOM 1249 N N . PHE A 1 157 ? -10.817 -6.356 25.496 1.00 43.34 157 PHE A N 1
ATOM 1250 C CA . PHE A 1 157 ? -12.099 -6.839 24.956 1.00 43.34 157 PHE A CA 1
ATOM 1251 C C . PHE A 1 157 ? -12.330 -8.348 25.137 1.00 43.34 157 PHE A C 1
ATOM 1253 O O . PHE A 1 157 ? -13.473 -8.769 25.305 1.00 43.34 157 PHE A O 1
ATOM 1260 N N . ASN A 1 158 ? -11.272 -9.165 25.189 1.00 42.47 158 ASN A N 1
ATOM 1261 C CA . ASN A 1 158 ? -11.418 -10.629 25.203 1.00 42.47 158 ASN A CA 1
ATOM 1262 C C . ASN A 1 158 ? -11.662 -11.230 26.597 1.00 42.47 158 ASN A C 1
ATOM 1264 O O . ASN A 1 158 ? -11.993 -12.408 26.692 1.00 42.47 158 ASN A O 1
ATOM 1268 N N . SER A 1 159 ? -11.515 -10.463 27.685 1.00 42.88 159 SER A N 1
ATOM 1269 C CA . SER A 1 159 ? -11.666 -11.025 29.036 1.00 42.88 159 SER A CA 1
ATOM 1270 C C . SER A 1 159 ? -13.105 -11.028 29.571 1.00 42.88 159 SER A C 1
ATOM 1272 O O . SER A 1 159 ? -13.324 -11.623 30.624 1.00 42.88 159 SER A O 1
ATOM 1274 N N . PHE A 1 160 ? -14.076 -10.381 28.909 1.00 43.03 160 PHE A N 1
ATOM 1275 C CA . PHE A 1 160 ? -15.418 -10.200 29.492 1.00 43.03 160 PHE A CA 1
ATOM 1276 C C . PHE A 1 160 ? -16.624 -10.289 28.538 1.00 43.03 160 PHE A C 1
ATOM 1278 O O . PHE A 1 160 ? -17.746 -10.120 29.013 1.00 43.03 160 PHE A O 1
ATOM 1285 N N . VAL A 1 161 ? -16.471 -10.583 27.237 1.00 41.47 161 VAL A N 1
ATOM 1286 C CA . VAL A 1 161 ? -17.628 -10.604 26.313 1.00 41.47 161 VAL A CA 1
ATOM 1287 C C . VAL A 1 161 ? -17.589 -11.801 25.343 1.00 41.47 161 VAL A C 1
ATOM 1289 O O . VAL A 1 161 ? -16.597 -11.975 24.638 1.00 41.47 161 VAL A O 1
ATOM 1292 N N . PRO A 1 162 ? -18.653 -12.631 25.260 1.00 39.91 162 PRO A N 1
ATOM 1293 C CA . PRO A 1 162 ? -18.766 -13.703 24.267 1.00 39.91 162 PRO A CA 1
ATOM 1294 C C . PRO A 1 162 ? -18.742 -13.161 22.827 1.00 39.91 162 PRO A C 1
ATOM 1296 O O . PRO A 1 162 ? -19.427 -12.185 22.521 1.00 39.91 162 PRO A O 1
ATOM 1299 N N . GLY A 1 163 ? -18.029 -13.842 21.921 1.00 44.41 163 GLY A N 1
ATOM 1300 C CA . GLY A 1 163 ? -17.775 -13.406 20.534 1.00 44.41 163 GLY A CA 1
ATOM 1301 C C . GLY A 1 163 ? -19.001 -13.152 19.639 1.00 44.41 163 GLY A C 1
ATOM 1302 O O . GLY A 1 163 ? -18.865 -12.579 18.564 1.00 44.41 163 GLY A O 1
ATOM 1303 N N . LEU A 1 164 ? -20.210 -13.518 20.080 1.00 42.84 164 LEU A N 1
ATOM 1304 C CA . LEU A 1 164 ? -21.465 -13.212 19.380 1.00 42.84 164 LEU A CA 1
ATOM 1305 C C . LEU A 1 164 ? -21.904 -11.740 19.552 1.00 42.84 164 LEU A C 1
ATOM 1307 O O . LEU A 1 164 ? -22.701 -11.246 18.762 1.00 42.84 164 LEU A O 1
ATOM 1311 N N . LEU A 1 165 ? -21.389 -11.039 20.571 1.00 47.28 165 LEU A N 1
ATOM 1312 C CA . LEU A 1 165 ? -21.748 -9.651 20.900 1.00 47.28 165 LEU A CA 1
ATOM 1313 C C . LEU A 1 165 ? -20.678 -8.623 20.488 1.00 47.28 165 LEU A C 1
ATOM 1315 O O . LEU A 1 165 ? -20.985 -7.437 20.409 1.00 47.28 165 LEU A O 1
ATOM 1319 N N . THR A 1 166 ? -19.438 -9.050 20.216 1.00 54.50 166 THR A N 1
ATOM 1320 C CA . THR A 1 166 ? -18.303 -8.155 19.906 1.00 54.50 166 THR A CA 1
ATOM 1321 C C . THR A 1 166 ? -18.090 -7.902 18.414 1.00 54.50 166 THR A C 1
ATOM 1323 O O . THR A 1 166 ? -17.368 -6.974 18.058 1.00 54.50 166 THR A O 1
ATOM 1326 N N . GLY A 1 167 ? -18.695 -8.708 17.532 1.00 56.97 167 GLY A N 1
ATOM 1327 C CA . GLY A 1 167 ? -18.467 -8.616 16.085 1.00 56.97 167 GLY A CA 1
ATOM 1328 C C . GLY A 1 167 ? -17.068 -9.067 15.645 1.00 56.97 167 GLY A C 1
ATOM 1329 O O . GLY A 1 167 ? -16.628 -8.710 14.556 1.00 56.97 167 GLY A O 1
ATOM 1330 N N . GLN A 1 168 ? -16.358 -9.831 16.482 1.00 65.44 168 GLN A N 1
ATOM 1331 C CA . GLN A 1 168 ? -15.038 -10.364 16.149 1.00 65.44 168 GLN A CA 1
ATOM 1332 C C . GLN A 1 168 ? -15.125 -11.450 15.072 1.00 65.44 168 GLN A C 1
ATOM 1334 O O . GLN A 1 168 ? -16.026 -12.291 15.065 1.00 65.44 168 GLN A O 1
ATOM 1339 N N . LEU A 1 169 ? -14.153 -11.448 14.165 1.00 65.94 169 LEU A N 1
ATOM 1340 C CA . LEU A 1 169 ? -13.977 -12.490 13.169 1.00 65.94 169 LEU A CA 1
ATOM 1341 C C . LEU A 1 169 ? -13.549 -13.788 13.860 1.00 65.94 169 LEU A C 1
ATOM 1343 O O . LEU A 1 169 ? -12.633 -13.801 14.684 1.00 65.94 169 LEU A O 1
ATOM 1347 N N . SER A 1 170 ? -14.183 -14.905 13.496 1.00 73.81 170 SER A N 1
ATOM 1348 C CA . SER A 1 170 ? -13.729 -16.218 13.954 1.00 73.81 170 SER A CA 1
ATOM 1349 C C . SER A 1 170 ? -12.301 -16.481 13.471 1.00 73.81 170 SER A C 1
ATOM 1351 O O . SER A 1 170 ? -11.899 -16.023 12.401 1.00 73.81 170 SER A O 1
ATOM 1353 N N . TYR A 1 171 ? -11.543 -17.295 14.209 1.00 75.88 171 TYR A N 1
ATOM 1354 C CA . TYR A 1 171 ? -10.194 -17.687 13.788 1.00 75.88 171 TYR A CA 1
ATOM 1355 C C . TYR A 1 171 ? -10.178 -18.298 12.375 1.00 75.88 171 TYR A C 1
ATOM 1357 O O . TYR A 1 171 ? -9.295 -17.999 11.575 1.00 75.88 171 TYR A O 1
ATOM 1365 N N . SER A 1 172 ? -11.202 -19.088 12.035 1.00 79.38 172 SER A N 1
ATOM 1366 C CA . SER A 1 172 ? -11.379 -19.635 10.688 1.00 79.38 172 SER A CA 1
ATOM 1367 C C . SER A 1 172 ? -11.610 -18.551 9.632 1.00 79.38 172 SER A C 1
ATOM 1369 O O . SER A 1 172 ? -11.026 -18.630 8.556 1.00 79.38 172 SER A O 1
ATOM 1371 N N . ALA A 1 173 ? -12.407 -17.520 9.925 1.00 81.00 173 ALA A N 1
ATOM 1372 C CA . ALA A 1 173 ? -12.627 -16.402 9.013 1.00 81.00 173 ALA A CA 1
ATOM 1373 C C . ALA A 1 173 ? -11.346 -15.579 8.817 1.00 81.00 173 ALA A C 1
ATOM 1375 O O . ALA A 1 173 ? -11.035 -15.197 7.689 1.00 81.00 173 ALA A O 1
ATOM 1376 N N . ILE A 1 174 ? -10.574 -15.359 9.886 1.00 82.94 174 ILE A N 1
ATOM 1377 C CA . ILE A 1 174 ? -9.262 -14.701 9.825 1.00 82.94 174 ILE A CA 1
ATOM 1378 C C . ILE A 1 174 ? -8.310 -15.513 8.939 1.00 82.94 174 ILE A C 1
ATOM 1380 O O . ILE A 1 174 ? -7.674 -14.947 8.054 1.00 82.94 174 ILE A O 1
ATOM 1384 N N . GLU A 1 175 ? -8.232 -16.830 9.130 1.00 85.06 175 GLU A N 1
ATOM 1385 C CA . GLU A 1 175 ? -7.367 -17.707 8.333 1.00 85.06 175 GLU A CA 1
ATOM 1386 C C . GLU A 1 175 ? -7.765 -17.719 6.851 1.00 85.06 175 GLU A C 1
ATOM 1388 O O . GLU A 1 175 ? -6.921 -17.496 5.986 1.00 85.06 175 GLU A O 1
ATOM 1393 N N . VAL A 1 176 ? -9.055 -17.880 6.541 1.00 87.75 176 VAL A N 1
ATOM 1394 C CA . VAL A 1 176 ? -9.557 -17.831 5.157 1.00 87.75 176 VAL A CA 1
ATOM 1395 C C . VAL A 1 176 ? -9.262 -16.474 4.518 1.00 87.75 176 VAL A C 1
ATOM 1397 O O . VAL A 1 176 ? -8.777 -16.408 3.389 1.00 87.75 176 VAL A O 1
ATOM 1400 N N . THR A 1 177 ? -9.492 -15.381 5.248 1.00 88.06 177 THR A N 1
ATOM 1401 C CA . THR A 1 177 ? -9.205 -14.026 4.762 1.00 88.06 177 THR A CA 1
ATOM 1402 C C . THR A 1 177 ? -7.714 -13.848 4.493 1.00 88.06 177 THR A C 1
ATOM 1404 O O . THR A 1 177 ? -7.338 -13.346 3.437 1.00 88.06 177 THR A O 1
ATOM 1407 N N . ARG A 1 178 ? -6.848 -14.319 5.396 1.00 88.06 178 ARG A N 1
ATOM 1408 C CA . ARG A 1 178 ? -5.390 -14.301 5.223 1.00 88.06 178 ARG A CA 1
ATOM 1409 C C . ARG A 1 178 ? -4.966 -15.070 3.973 1.00 88.06 178 ARG A C 1
ATOM 1411 O O . ARG A 1 178 ? -4.170 -14.554 3.190 1.00 88.06 178 ARG A O 1
ATOM 1418 N N . GLN A 1 179 ? -5.509 -16.266 3.754 1.00 86.88 179 GLN A N 1
ATOM 1419 C CA . GLN A 1 179 ? -5.221 -17.073 2.563 1.00 86.88 179 GLN A CA 1
ATOM 1420 C C . GLN A 1 179 ? -5.629 -16.353 1.276 1.00 86.88 179 GLN A C 1
ATOM 1422 O O . GLN A 1 179 ? -4.867 -16.331 0.309 1.00 86.88 179 GLN A O 1
ATOM 1427 N N . VAL A 1 180 ? -6.799 -15.713 1.270 1.00 86.94 180 VAL A N 1
ATOM 1428 C CA . VAL A 1 180 ? -7.265 -14.914 0.132 1.00 86.94 180 VAL A CA 1
ATOM 1429 C C . VAL A 1 180 ? -6.352 -13.704 -0.097 1.00 86.94 180 VAL A C 1
ATOM 1431 O O . VAL A 1 180 ? -5.865 -13.518 -1.208 1.00 86.94 180 VAL A O 1
ATOM 1434 N N . LEU A 1 181 ? -6.035 -12.922 0.938 1.00 86.69 181 LEU A N 1
ATOM 1435 C CA . LEU A 1 181 ? -5.157 -11.745 0.837 1.00 86.69 181 LEU A CA 1
ATOM 1436 C C . LEU A 1 181 ? -3.722 -12.101 0.409 1.00 86.69 181 LEU A C 1
ATOM 1438 O O . LEU A 1 181 ? -3.073 -11.331 -0.307 1.00 86.69 181 LEU A O 1
ATOM 1442 N N . ASN A 1 182 ? -3.226 -13.284 0.782 1.00 81.69 182 ASN A N 1
ATOM 1443 C CA . ASN A 1 182 ? -1.945 -13.798 0.297 1.00 81.69 182 ASN A CA 1
ATOM 1444 C C . ASN A 1 182 ? -1.966 -14.072 -1.211 1.00 81.69 182 ASN A C 1
ATOM 1446 O O . ASN A 1 182 ? -0.982 -13.782 -1.894 1.00 81.69 182 ASN A O 1
ATOM 1450 N N . LYS A 1 183 ? -3.100 -14.533 -1.741 1.00 78.25 183 LYS A N 1
ATOM 1451 C CA . LYS A 1 183 ? -3.288 -14.834 -3.167 1.00 78.25 183 LYS A CA 1
ATOM 1452 C C . LYS A 1 183 ? -3.653 -13.607 -4.008 1.00 78.25 183 LYS A C 1
ATOM 1454 O O . LYS A 1 183 ? -3.343 -13.580 -5.193 1.00 78.25 183 LYS A O 1
ATOM 1459 N N . ILE A 1 184 ? -4.269 -12.583 -3.414 1.00 78.19 184 ILE A N 1
ATOM 1460 C CA . ILE A 1 184 ? -4.637 -11.336 -4.105 1.00 78.19 184 ILE A CA 1
ATOM 1461 C C . ILE A 1 184 ? -3.394 -10.534 -4.474 1.00 78.19 184 ILE A C 1
ATOM 1463 O O . ILE A 1 184 ? -2.591 -10.218 -3.611 1.00 78.19 184 ILE A O 1
ATOM 1467 N N . GLY A 1 185 ? -3.284 -10.108 -5.727 1.00 64.06 185 GLY A N 1
ATOM 1468 C CA . GLY A 1 185 ? -2.245 -9.199 -6.202 1.00 64.06 185 GLY A CA 1
ATOM 1469 C C . GLY A 1 185 ? -1.587 -9.725 -7.468 1.00 64.06 185 GLY A C 1
ATOM 1470 O O . GLY A 1 185 ? -1.240 -10.898 -7.565 1.00 64.06 185 GLY A O 1
ATOM 1471 N N . THR A 1 186 ? -1.398 -8.843 -8.441 1.00 57.66 186 THR A N 1
ATOM 1472 C CA . THR A 1 186 ? -0.667 -9.128 -9.676 1.00 57.66 186 THR A CA 1
ATOM 1473 C C . THR A 1 186 ? 0.623 -8.326 -9.710 1.00 57.66 186 THR A C 1
ATOM 1475 O O . THR A 1 186 ? 0.664 -7.203 -9.213 1.00 57.66 186 THR A O 1
ATOM 1478 N N . TRP A 1 187 ? 1.664 -8.870 -10.336 1.00 58.91 187 TRP A N 1
ATOM 1479 C CA . TRP A 1 187 ? 2.844 -8.088 -10.699 1.00 58.91 187 TRP A CA 1
ATOM 1480 C C . TRP A 1 187 ? 2.459 -7.154 -11.849 1.00 58.91 187 TRP A C 1
ATOM 1482 O O . TRP A 1 187 ? 2.050 -7.636 -12.904 1.00 58.91 187 TRP A O 1
ATOM 1492 N N . ASP A 1 188 ? 2.529 -5.839 -11.639 1.00 56.47 188 ASP A N 1
ATOM 1493 C CA . ASP A 1 188 ? 2.073 -4.880 -12.650 1.00 56.47 188 ASP A CA 1
ATOM 1494 C C . ASP A 1 188 ? 3.172 -4.494 -13.626 1.00 56.47 188 ASP A C 1
ATOM 1496 O O . ASP A 1 188 ? 2.961 -4.655 -14.822 1.00 56.47 188 ASP A O 1
ATOM 1500 N N . VAL A 1 189 ? 4.335 -4.033 -13.155 1.00 58.81 189 VAL A N 1
ATOM 1501 C CA . VAL A 1 189 ? 5.393 -3.508 -14.029 1.00 58.81 189 VAL A CA 1
ATOM 1502 C C . VAL A 1 189 ? 6.781 -3.816 -13.464 1.00 58.81 189 VAL A C 1
ATOM 1504 O O . VAL A 1 189 ? 7.143 -3.349 -12.388 1.00 58.81 189 VAL A O 1
ATOM 1507 N N . LEU A 1 190 ? 7.592 -4.573 -14.200 1.00 63.44 190 LEU A N 1
ATOM 1508 C CA . LEU A 1 190 ? 9.028 -4.691 -13.958 1.00 63.44 190 LEU A CA 1
ATOM 1509 C C . LEU A 1 190 ? 9.745 -3.605 -14.754 1.00 63.44 190 LEU A C 1
ATOM 1511 O O . LEU A 1 190 ? 9.829 -3.680 -15.981 1.00 63.44 190 LEU A O 1
ATOM 1515 N N . HIS A 1 191 ? 10.291 -2.619 -14.054 1.00 60.06 191 HIS A N 1
ATOM 1516 C CA . HIS A 1 191 ? 11.197 -1.644 -14.647 1.00 60.06 191 HIS A CA 1
ATOM 1517 C C . HIS A 1 191 ? 12.564 -2.299 -14.842 1.00 60.06 191 HIS A C 1
ATOM 1519 O O . HIS A 1 191 ? 13.283 -2.598 -13.890 1.00 60.06 191 HIS A O 1
ATOM 1525 N N . LEU A 1 192 ? 12.906 -2.575 -16.094 1.00 64.00 192 LEU A N 1
ATOM 1526 C CA . LEU A 1 192 ? 14.202 -3.095 -16.483 1.00 64.00 192 LEU A CA 1
ATOM 1527 C C . LEU A 1 192 ? 15.188 -1.944 -16.681 1.00 64.00 192 LEU A C 1
ATOM 1529 O O . LEU A 1 192 ? 14.853 -0.881 -17.210 1.00 64.00 192 LEU A O 1
ATOM 1533 N N . ASN A 1 193 ? 16.450 -2.215 -16.356 1.00 56.25 193 ASN A N 1
ATOM 1534 C CA . ASN A 1 193 ? 17.564 -1.359 -16.749 1.00 56.25 193 ASN A CA 1
ATOM 1535 C C . ASN A 1 193 ? 17.512 -1.105 -18.268 1.00 56.25 193 ASN A C 1
ATOM 1537 O O . ASN A 1 193 ? 17.474 -2.058 -19.050 1.00 56.25 193 ASN A O 1
ATOM 1541 N N . GLY A 1 194 ? 17.523 0.169 -18.672 1.00 57.09 194 GLY A N 1
ATOM 1542 C CA . GLY A 1 194 ? 17.330 0.611 -20.057 1.00 57.09 194 GLY A CA 1
ATOM 1543 C C . GLY A 1 194 ? 15.968 1.258 -20.319 1.00 57.09 194 GLY A C 1
ATOM 1544 O O . GLY A 1 194 ? 15.644 1.522 -21.471 1.00 57.09 194 GLY A O 1
ATOM 1545 N N . GLY A 1 195 ? 15.164 1.486 -19.274 1.00 55.94 195 GLY A N 1
ATOM 1546 C CA . GLY A 1 195 ? 13.859 2.150 -19.370 1.00 55.94 195 GLY A CA 1
ATOM 1547 C C . GLY A 1 195 ? 12.746 1.268 -19.941 1.00 55.94 195 GLY A C 1
ATOM 1548 O O . GLY A 1 195 ? 11.639 1.751 -20.168 1.00 55.94 195 GLY A O 1
ATOM 1549 N N . ARG A 1 196 ? 13.011 -0.025 -20.173 1.00 57.00 196 ARG A N 1
ATOM 1550 C CA . ARG A 1 196 ? 11.979 -0.976 -20.604 1.00 57.00 196 ARG A CA 1
ATOM 1551 C C . ARG A 1 196 ? 11.113 -1.366 -19.415 1.00 57.00 196 ARG A C 1
ATOM 1553 O O . ARG A 1 196 ? 11.617 -1.602 -18.325 1.00 57.00 196 ARG A O 1
ATOM 1560 N N . GLN A 1 197 ? 9.821 -1.494 -19.653 1.00 59.19 197 GLN A N 1
ATOM 1561 C CA . GLN A 1 197 ? 8.847 -1.946 -18.671 1.00 59.19 197 GLN A CA 1
ATOM 1562 C C . GLN A 1 197 ? 8.279 -3.289 -19.132 1.00 59.19 197 GLN A C 1
ATOM 1564 O O . GLN A 1 197 ? 7.814 -3.393 -20.266 1.00 59.19 197 GLN A O 1
ATOM 1569 N N . LEU A 1 198 ? 8.327 -4.327 -18.292 1.00 57.31 198 LEU A N 1
ATOM 1570 C CA . LEU A 1 198 ? 7.549 -5.547 -18.528 1.00 57.31 198 LEU A CA 1
ATOM 1571 C C . LEU A 1 198 ? 6.271 -5.463 -17.717 1.00 57.31 198 LEU A C 1
ATOM 1573 O O . LEU A 1 198 ? 6.325 -5.476 -16.492 1.00 57.31 198 LEU A O 1
ATOM 1577 N N . MET A 1 199 ? 5.134 -5.414 -18.397 1.00 54.00 199 MET A N 1
ATOM 1578 C CA . MET A 1 199 ? 3.840 -5.461 -17.733 1.00 54.00 199 MET A CA 1
ATOM 1579 C C . MET A 1 199 ? 3.396 -6.919 -17.569 1.00 54.00 199 MET A C 1
ATOM 1581 O O . MET A 1 199 ? 3.454 -7.699 -18.523 1.00 54.00 199 MET A O 1
ATOM 1585 N N . GLY A 1 200 ? 3.032 -7.330 -16.355 1.00 55.16 200 GLY A N 1
ATOM 1586 C CA . GLY A 1 200 ? 2.787 -8.741 -16.044 1.00 55.16 200 GLY A CA 1
ATOM 1587 C C . GLY A 1 200 ? 1.497 -9.299 -16.661 1.00 55.16 200 GLY A C 1
ATOM 1588 O O . GLY A 1 200 ? 0.425 -8.756 -16.405 1.00 55.16 200 GLY A O 1
ATOM 1589 N N . CYS A 1 201 ? 1.621 -10.404 -17.424 1.00 48.59 201 CYS A N 1
ATOM 1590 C CA . CYS A 1 201 ? 0.699 -11.568 -17.445 1.00 48.59 201 CYS A CA 1
ATOM 1591 C C . CYS A 1 201 ? 1.170 -12.736 -18.360 1.00 48.59 201 CYS A C 1
ATOM 1593 O O . CYS A 1 201 ? 0.723 -13.860 -18.166 1.00 48.59 201 CYS A O 1
ATOM 1595 N N . ALA A 1 202 ? 2.038 -12.535 -19.366 1.00 49.47 202 ALA A N 1
ATOM 1596 C CA . ALA A 1 202 ? 2.168 -13.540 -20.444 1.00 49.47 202 ALA A CA 1
ATOM 1597 C C . ALA A 1 202 ? 3.250 -14.636 -20.277 1.00 49.47 202 ALA A C 1
ATOM 1599 O O . ALA A 1 202 ? 3.099 -15.707 -20.857 1.00 49.47 202 ALA A O 1
ATOM 1600 N N . HIS A 1 203 ? 4.342 -14.406 -19.531 1.00 48.97 203 HIS A N 1
ATOM 1601 C CA . HIS A 1 203 ? 5.508 -15.320 -19.565 1.00 48.97 203 HIS A CA 1
ATOM 1602 C C . HIS A 1 203 ? 6.091 -15.729 -18.207 1.00 48.97 203 HIS A C 1
ATOM 1604 O O . HIS A 1 203 ? 6.817 -16.715 -18.136 1.00 48.97 203 HIS A O 1
ATOM 1610 N N . PHE A 1 204 ? 5.806 -14.992 -17.134 1.00 59.06 204 PHE A N 1
ATOM 1611 C CA . PHE A 1 204 ? 6.355 -15.271 -15.809 1.00 59.06 204 PHE A CA 1
ATOM 1612 C C . PHE A 1 204 ? 5.430 -14.693 -14.738 1.00 59.06 204 PHE A C 1
ATOM 1614 O O . PHE A 1 204 ? 5.058 -13.521 -14.800 1.00 59.06 204 PHE A O 1
ATOM 1621 N N . THR A 1 205 ? 5.018 -15.511 -13.773 1.00 63.16 205 THR A N 1
ATOM 1622 C CA . THR A 1 205 ? 4.202 -15.081 -12.631 1.00 63.16 205 THR A CA 1
ATOM 1623 C C . THR A 1 205 ? 4.679 -15.842 -11.395 1.00 63.16 205 THR A C 1
ATOM 1625 O O . THR A 1 205 ? 4.348 -17.018 -11.255 1.00 63.16 205 THR A O 1
ATOM 1628 N N . PRO A 1 206 ? 5.483 -15.213 -10.518 1.00 68.31 206 PRO A N 1
ATOM 1629 C CA . PRO A 1 206 ? 5.868 -15.817 -9.248 1.00 68.31 206 PRO A CA 1
ATOM 1630 C C . PRO A 1 206 ? 4.626 -16.156 -8.429 1.00 68.31 206 PRO A C 1
ATOM 1632 O O . PRO A 1 206 ? 3.692 -15.348 -8.376 1.00 68.31 206 PRO A O 1
ATOM 1635 N N . ASN A 1 207 ? 4.639 -17.301 -7.741 1.00 71.88 207 ASN A N 1
ATOM 1636 C CA . ASN A 1 207 ? 3.598 -17.619 -6.774 1.00 71.88 207 ASN A CA 1
ATOM 1637 C C . ASN A 1 207 ? 3.607 -16.557 -5.667 1.00 71.88 207 ASN A C 1
ATOM 1639 O O . ASN A 1 207 ? 4.555 -16.470 -4.885 1.00 71.88 207 ASN A O 1
ATOM 1643 N N . ARG A 1 208 ? 2.553 -15.738 -5.606 1.00 68.69 208 ARG A N 1
ATOM 1644 C CA . ARG A 1 208 ? 2.449 -14.643 -4.639 1.00 68.69 208 ARG A CA 1
ATOM 1645 C C . ARG A 1 208 ? 2.338 -15.141 -3.199 1.00 68.69 208 ARG A C 1
ATOM 1647 O O . ARG A 1 208 ? 2.807 -14.454 -2.297 1.00 68.69 208 ARG A O 1
ATOM 1654 N N . GLU A 1 209 ? 1.752 -16.314 -2.982 1.00 70.38 209 GLU A N 1
ATOM 1655 C CA . GLU A 1 209 ? 1.647 -16.917 -1.651 1.00 70.38 209 GLU A CA 1
ATOM 1656 C C . GLU A 1 209 ? 3.035 -17.178 -1.054 1.00 70.38 209 GLU A C 1
ATOM 1658 O O . GLU A 1 209 ? 3.274 -16.917 0.123 1.00 70.38 209 GLU A O 1
ATOM 1663 N N . GLU A 1 210 ? 3.974 -17.594 -1.902 1.00 74.19 210 GLU A N 1
ATOM 1664 C CA . GLU A 1 210 ? 5.323 -17.972 -1.496 1.00 74.19 210 GLU A CA 1
ATOM 1665 C C . GLU A 1 210 ? 6.334 -16.841 -1.664 1.00 74.19 210 GLU A C 1
ATOM 1667 O O . GLU A 1 210 ? 7.259 -16.751 -0.869 1.00 74.19 210 GLU A O 1
ATOM 1672 N N . THR A 1 211 ? 6.168 -15.961 -2.654 1.00 71.31 211 THR A N 1
ATOM 1673 C CA . THR A 1 211 ? 7.170 -14.956 -3.041 1.00 71.31 211 THR A CA 1
ATOM 1674 C C . THR A 1 211 ? 6.773 -13.552 -2.571 1.00 71.31 211 THR A C 1
ATOM 1676 O O . THR A 1 211 ? 5.678 -13.062 -2.867 1.00 71.31 211 THR A O 1
ATOM 1679 N N . SER A 1 212 ? 7.672 -12.865 -1.861 1.00 70.19 212 SER A N 1
ATOM 1680 C CA . SER A 1 212 ? 7.537 -11.441 -1.507 1.00 70.19 212 SER A CA 1
ATOM 1681 C C . SER A 1 212 ? 8.319 -10.523 -2.441 1.00 70.19 212 SER A C 1
ATOM 1683 O O . SER A 1 212 ? 7.816 -9.469 -2.820 1.00 70.19 212 SER A O 1
ATOM 1685 N N . ILE A 1 213 ? 9.539 -10.913 -2.819 1.00 72.12 213 ILE A N 1
ATOM 1686 C CA . ILE A 1 213 ? 10.453 -10.084 -3.611 1.00 72.12 213 ILE A CA 1
ATOM 1687 C C . ILE A 1 213 ? 11.019 -10.922 -4.754 1.00 72.12 213 ILE A C 1
ATOM 1689 O O . ILE A 1 213 ? 11.457 -12.052 -4.554 1.00 72.12 213 ILE A O 1
ATOM 1693 N N . VAL A 1 214 ? 11.067 -10.334 -5.947 1.00 73.12 214 VAL A N 1
ATOM 1694 C CA . VAL A 1 214 ? 11.808 -10.868 -7.093 1.00 73.12 214 VAL A CA 1
ATOM 1695 C C . VAL A 1 214 ? 12.987 -9.943 -7.345 1.00 73.12 214 VAL A C 1
ATOM 1697 O O . VAL A 1 214 ? 12.800 -8.761 -7.625 1.00 73.12 214 VAL A O 1
ATOM 1700 N N . SER A 1 215 ? 14.203 -10.468 -7.243 1.00 72.69 215 SER A N 1
ATOM 1701 C CA . SER A 1 215 ? 15.424 -9.726 -7.544 1.00 72.69 215 SER A CA 1
ATOM 1702 C C . SER A 1 215 ? 16.079 -10.269 -8.800 1.00 72.69 215 SER A C 1
ATOM 1704 O O . SER A 1 215 ? 16.249 -11.477 -8.962 1.00 72.69 215 SER A O 1
ATOM 1706 N N . PHE A 1 216 ? 16.468 -9.358 -9.684 1.00 73.69 216 PHE A N 1
ATOM 1707 C CA . PHE A 1 216 ? 17.206 -9.666 -10.898 1.00 73.69 216 PHE A CA 1
ATOM 1708 C C . PHE A 1 216 ? 18.650 -9.218 -10.696 1.00 73.69 216 PHE A C 1
ATOM 1710 O O . PHE A 1 216 ? 18.935 -8.026 -10.601 1.00 73.69 216 PHE A O 1
ATOM 1717 N N . ALA A 1 217 ? 19.571 -10.172 -10.643 1.00 67.50 217 ALA A N 1
ATOM 1718 C CA . ALA A 1 217 ? 21.001 -9.918 -10.608 1.00 67.50 217 ALA A CA 1
ATOM 1719 C C . ALA A 1 217 ? 21.622 -10.264 -11.962 1.00 67.50 217 ALA A C 1
ATOM 1721 O O . ALA A 1 217 ? 21.258 -11.244 -12.607 1.00 67.50 217 ALA A O 1
ATOM 1722 N N . HIS A 1 218 ? 22.589 -9.472 -12.404 1.00 68.56 218 HIS A N 1
ATOM 1723 C CA . HIS A 1 218 ? 23.251 -9.679 -13.687 1.00 68.56 218 HIS A CA 1
ATOM 1724 C C . HIS A 1 218 ? 24.769 -9.556 -13.539 1.00 68.56 218 HIS A C 1
ATOM 1726 O O . HIS A 1 218 ? 25.265 -8.698 -12.809 1.00 68.56 218 HIS A O 1
ATOM 1732 N N . GLN A 1 219 ? 25.529 -10.359 -14.279 1.00 63.31 219 GLN A N 1
ATOM 1733 C CA . GLN A 1 219 ? 26.988 -10.222 -14.371 1.00 63.31 219 GLN A CA 1
ATOM 1734 C C . GLN A 1 219 ? 27.358 -9.268 -15.513 1.00 63.31 219 GLN A C 1
ATOM 1736 O O . GLN A 1 219 ? 27.951 -9.656 -16.516 1.00 63.31 219 GLN A O 1
ATOM 1741 N N . ARG A 1 220 ? 26.950 -8.000 -15.400 1.00 63.41 220 ARG A N 1
ATOM 1742 C CA . ARG A 1 220 ? 27.282 -6.975 -16.398 1.00 63.41 220 ARG A CA 1
ATOM 1743 C C . ARG A 1 220 ? 28.565 -6.279 -15.980 1.00 63.41 220 ARG A C 1
ATOM 1745 O O . ARG A 1 220 ? 28.613 -5.649 -14.930 1.00 63.41 220 ARG A O 1
ATOM 1752 N N . ASN A 1 221 ? 29.590 -6.384 -16.817 1.00 65.19 221 ASN A N 1
ATOM 1753 C CA . ASN A 1 221 ? 30.810 -5.606 -16.682 1.00 65.19 221 ASN A CA 1
ATOM 1754 C C . ASN A 1 221 ? 31.065 -4.866 -18.000 1.00 65.19 221 ASN A C 1
ATOM 1756 O O . ASN A 1 221 ? 31.226 -5.504 -19.042 1.00 65.19 221 ASN A O 1
ATOM 1760 N N . ALA A 1 222 ? 31.082 -3.532 -17.954 1.00 59.69 222 ALA A N 1
ATOM 1761 C CA . ALA A 1 222 ? 31.247 -2.683 -19.132 1.00 59.69 222 ALA A CA 1
ATOM 1762 C C . ALA A 1 222 ? 32.583 -2.916 -19.856 1.00 59.69 222 ALA A C 1
ATOM 1764 O O . ALA A 1 222 ? 32.634 -2.805 -21.079 1.00 59.69 222 ALA A O 1
ATOM 1765 N N . THR A 1 223 ? 33.642 -3.297 -19.133 1.00 64.12 223 THR A N 1
ATOM 1766 C CA . THR A 1 223 ? 34.960 -3.557 -19.735 1.00 64.12 223 THR A CA 1
ATOM 1767 C C . THR A 1 223 ? 35.033 -4.916 -20.423 1.00 64.12 223 THR A C 1
ATOM 1769 O O . THR A 1 223 ? 35.648 -5.033 -21.480 1.00 64.12 223 THR A O 1
ATOM 1772 N N . TRP A 1 224 ? 34.361 -5.936 -19.885 1.00 66.44 224 TRP A N 1
ATOM 1773 C CA . TRP A 1 224 ? 34.429 -7.297 -20.428 1.00 66.44 224 TRP A CA 1
ATOM 1774 C C . TRP A 1 224 ? 33.278 -7.659 -21.370 1.00 66.44 224 TRP A C 1
ATOM 1776 O O . TRP A 1 224 ? 33.409 -8.590 -22.160 1.00 66.44 224 TRP A O 1
ATOM 1786 N N . GLY A 1 225 ? 32.161 -6.929 -21.336 1.00 67.38 225 GLY A N 1
ATOM 1787 C CA . GLY A 1 225 ? 30.962 -7.264 -22.108 1.00 67.38 225 GLY A CA 1
ATOM 1788 C C . GLY A 1 225 ? 31.182 -7.304 -23.622 1.00 67.38 225 GLY A C 1
ATOM 1789 O O . GLY A 1 225 ? 30.655 -8.189 -24.291 1.00 67.38 225 GLY A O 1
ATOM 1790 N N . THR A 1 226 ? 32.026 -6.420 -24.159 1.00 67.69 226 THR A N 1
ATOM 1791 C CA . THR A 1 226 ? 32.401 -6.420 -25.583 1.00 67.69 226 THR A CA 1
ATOM 1792 C C . THR A 1 226 ? 33.226 -7.654 -25.952 1.00 67.69 226 THR A C 1
ATOM 1794 O O . THR A 1 226 ? 32.988 -8.258 -26.995 1.00 67.69 226 THR A O 1
ATOM 1797 N N . LEU A 1 227 ? 34.163 -8.067 -25.091 1.00 71.25 227 LEU A N 1
ATOM 1798 C CA . LEU A 1 227 ? 34.987 -9.254 -25.328 1.00 71.25 227 LEU A CA 1
ATOM 1799 C C . LEU A 1 227 ? 34.141 -10.532 -25.263 1.00 71.25 227 LEU A C 1
ATOM 1801 O O . LEU A 1 227 ? 34.201 -11.358 -26.173 1.00 71.25 227 LEU A O 1
ATOM 1805 N N . TRP A 1 228 ? 33.298 -10.653 -24.235 1.00 71.75 228 TRP A N 1
ATOM 1806 C CA . TRP A 1 228 ? 32.341 -11.750 -24.080 1.00 71.75 228 TRP A CA 1
ATOM 1807 C C . TRP A 1 228 ? 31.416 -11.868 -25.300 1.00 71.75 228 TRP A C 1
ATOM 1809 O O . TRP A 1 228 ? 31.200 -12.962 -25.825 1.00 71.75 228 TRP A O 1
ATOM 1819 N N . ALA A 1 229 ? 30.958 -10.733 -25.830 1.00 69.38 229 ALA A N 1
ATOM 1820 C CA . ALA A 1 229 ? 30.130 -10.691 -27.026 1.00 69.38 229 ALA A CA 1
ATOM 1821 C C . ALA A 1 229 ? 30.857 -11.113 -28.307 1.00 69.38 229 ALA A C 1
ATOM 1823 O O . ALA A 1 229 ? 30.194 -11.619 -29.210 1.00 69.38 229 ALA A O 1
ATOM 1824 N N . VAL A 1 230 ? 32.181 -10.950 -28.412 1.00 75.44 230 VAL A N 1
ATOM 1825 C CA . VAL A 1 230 ? 32.973 -11.432 -29.561 1.00 75.44 230 VAL A CA 1
ATOM 1826 C C . VAL A 1 230 ? 33.113 -12.953 -29.520 1.00 75.44 230 VAL A C 1
ATOM 1828 O O . VAL A 1 230 ? 32.907 -13.609 -30.539 1.00 75.44 230 VAL A O 1
ATOM 1831 N N . ILE A 1 231 ? 33.360 -13.531 -28.343 1.00 79.69 231 ILE A N 1
ATOM 1832 C CA . ILE A 1 231 ? 33.605 -14.976 -28.195 1.00 79.69 231 ILE A CA 1
ATOM 1833 C C . ILE A 1 231 ? 32.333 -15.835 -28.087 1.00 79.69 231 ILE A C 1
ATOM 1835 O O . ILE A 1 231 ? 32.423 -17.050 -27.965 1.00 79.69 231 ILE A O 1
ATOM 1839 N N . GLY A 1 232 ? 31.142 -15.232 -28.163 1.00 70.25 232 GLY A N 1
ATOM 1840 C CA . GLY A 1 232 ? 29.869 -15.974 -28.191 1.00 70.25 232 GLY A CA 1
ATOM 1841 C C . GLY A 1 232 ? 29.206 -16.165 -26.837 1.00 70.25 232 GLY A C 1
ATOM 1842 O O . GLY A 1 232 ? 28.221 -16.891 -26.745 1.00 70.25 232 GLY A O 1
ATOM 1843 N N . TYR A 1 233 ? 29.699 -15.503 -25.793 1.00 69.88 233 TYR A N 1
ATOM 1844 C CA . TYR A 1 233 ? 29.075 -15.574 -24.482 1.00 69.88 233 TYR A CA 1
ATOM 1845 C C . TYR A 1 233 ? 27.716 -14.862 -24.487 1.00 69.88 233 TYR A C 1
ATOM 1847 O O . TYR A 1 233 ? 27.595 -13.714 -24.924 1.00 69.88 233 TYR A O 1
ATOM 1855 N N . THR A 1 234 ? 26.698 -15.552 -23.975 1.00 64.12 234 THR A N 1
ATOM 1856 C CA . THR A 1 234 ? 25.342 -15.016 -23.832 1.00 64.12 234 THR A CA 1
ATOM 1857 C C . THR A 1 234 ? 25.158 -14.490 -22.406 1.00 64.12 234 THR A C 1
ATOM 1859 O O . THR A 1 234 ? 25.339 -15.257 -21.457 1.00 64.12 234 THR A O 1
ATOM 1862 N N . PRO A 1 235 ? 24.804 -13.204 -22.215 1.00 65.38 235 PRO A N 1
ATOM 1863 C CA . PRO A 1 235 ? 24.578 -12.644 -20.889 1.00 65.38 235 PRO A CA 1
ATOM 1864 C C . PRO A 1 235 ? 23.503 -13.428 -20.138 1.00 65.38 235 PRO A C 1
ATOM 1866 O O . PRO A 1 235 ? 22.400 -13.615 -20.644 1.00 65.38 235 PRO A O 1
ATOM 1869 N N . SER A 1 236 ? 23.819 -13.851 -18.917 1.00 66.19 236 SER A N 1
ATOM 1870 C CA . SER A 1 236 ? 22.867 -14.530 -18.037 1.00 66.19 236 SER A CA 1
ATOM 1871 C C . SER A 1 236 ? 22.329 -13.567 -16.977 1.00 66.19 236 SER A C 1
ATOM 1873 O O . SER A 1 236 ? 23.061 -12.717 -16.458 1.00 66.19 236 SER A O 1
ATOM 1875 N N . VAL A 1 237 ? 21.041 -13.700 -16.658 1.00 69.69 237 VAL A N 1
ATOM 1876 C CA . VAL A 1 237 ? 20.381 -12.994 -15.553 1.00 69.69 237 VAL A CA 1
ATOM 1877 C C . VAL A 1 237 ? 19.998 -14.029 -14.507 1.00 69.69 237 VAL A C 1
ATOM 1879 O O . VAL A 1 237 ? 19.346 -15.021 -14.815 1.00 69.69 237 VAL A O 1
ATOM 1882 N N . PHE A 1 238 ? 20.408 -13.789 -13.269 1.00 75.69 238 PHE A N 1
ATOM 1883 C CA . PHE A 1 238 ? 20.005 -14.574 -12.117 1.00 75.69 238 PHE A CA 1
ATOM 1884 C C . PHE A 1 238 ? 18.737 -13.964 -11.539 1.00 75.69 238 PHE A C 1
ATOM 1886 O O . PHE A 1 238 ? 18.739 -12.810 -11.110 1.00 75.69 238 PHE A O 1
ATOM 1893 N N . VAL A 1 239 ? 17.661 -14.740 -11.519 1.00 77.00 239 VAL A N 1
ATOM 1894 C CA . VAL A 1 239 ? 16.421 -14.363 -10.841 1.00 77.00 239 VAL A CA 1
ATOM 1895 C C . VAL A 1 239 ? 16.425 -15.025 -9.471 1.00 77.00 239 VAL A C 1
ATOM 1897 O O . VAL A 1 239 ? 16.580 -16.239 -9.370 1.00 77.00 239 VAL A O 1
ATOM 1900 N N . LYS A 1 240 ? 16.289 -14.229 -8.413 1.00 78.56 240 LYS A N 1
ATOM 1901 C CA . LYS A 1 240 ? 16.111 -14.708 -7.042 1.00 78.56 240 LYS A CA 1
ATOM 1902 C C . LYS A 1 240 ? 14.694 -14.392 -6.596 1.00 78.56 240 LYS A C 1
ATOM 1904 O O . LYS A 1 240 ? 14.286 -13.233 -6.627 1.00 78.56 240 LYS A O 1
ATOM 1909 N N . LEU A 1 241 ? 13.971 -15.421 -6.172 1.00 79.81 241 LEU A N 1
ATOM 1910 C CA . LEU A 1 241 ? 12.665 -15.296 -5.538 1.00 79.81 241 LEU A CA 1
ATOM 1911 C C . LEU A 1 241 ? 12.873 -15.389 -4.033 1.00 79.81 241 LEU A C 1
ATOM 1913 O O . LEU A 1 241 ? 13.439 -16.368 -3.555 1.00 79.81 241 LEU A O 1
ATOM 1917 N N . TYR A 1 242 ? 12.469 -14.366 -3.293 1.00 77.69 242 TYR A N 1
ATOM 1918 C CA . TYR A 1 242 ? 12.557 -14.355 -1.839 1.00 77.69 242 TYR A CA 1
ATOM 1919 C C . TYR A 1 242 ? 11.223 -14.738 -1.224 1.00 77.69 242 TYR A C 1
ATOM 1921 O O . TYR A 1 242 ? 10.169 -14.256 -1.649 1.00 77.69 242 TYR A O 1
ATOM 1929 N N . GLN A 1 243 ? 11.294 -15.584 -0.203 1.00 77.81 243 GLN A N 1
ATOM 1930 C CA . GLN A 1 243 ? 10.129 -16.143 0.448 1.00 77.81 243 GLN A CA 1
ATOM 1931 C C . GLN A 1 243 ? 9.405 -15.096 1.295 1.00 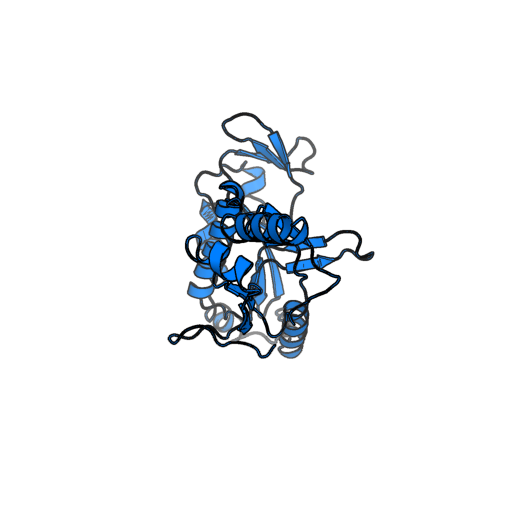77.81 243 GLN A C 1
ATOM 1933 O O . GLN A 1 243 ? 10.007 -14.346 2.071 1.00 77.81 243 GLN A O 1
ATOM 1938 N N . ARG A 1 244 ? 8.079 -15.077 1.184 1.00 71.06 244 ARG A N 1
ATOM 1939 C CA . ARG A 1 244 ? 7.193 -14.251 1.997 1.00 71.06 244 ARG A CA 1
ATOM 1940 C C . ARG A 1 244 ? 7.285 -14.660 3.464 1.00 71.06 244 ARG A C 1
ATOM 1942 O O . ARG A 1 244 ? 7.116 -15.824 3.802 1.00 71.06 244 ARG A O 1
ATOM 1949 N N . GLY A 1 245 ? 7.572 -13.688 4.333 1.00 67.75 245 GLY A N 1
ATOM 1950 C CA . GLY A 1 245 ? 7.800 -13.935 5.761 1.00 67.75 245 GLY A CA 1
ATOM 1951 C C . GLY A 1 245 ? 9.136 -14.617 6.084 1.00 67.75 245 GLY A C 1
ATOM 1952 O O . GLY A 1 245 ? 9.396 -14.895 7.247 1.00 67.75 245 GLY A O 1
ATOM 1953 N N . GLY A 1 246 ? 10.000 -14.851 5.089 1.00 64.06 246 GLY A N 1
ATOM 1954 C CA . GLY A 1 246 ? 11.323 -15.457 5.261 1.00 64.06 246 GLY A CA 1
ATOM 1955 C C . GLY A 1 246 ? 12.421 -14.478 5.689 1.00 64.06 246 GLY A C 1
ATOM 1956 O O . GLY A 1 246 ? 13.598 -14.785 5.498 1.00 64.06 246 GLY A O 1
ATOM 1957 N N . GLU A 1 247 ? 12.053 -13.295 6.193 1.00 62.12 247 GLU A N 1
ATOM 1958 C CA . GLU A 1 247 ? 12.987 -12.315 6.754 1.00 62.12 247 GLU A CA 1
ATOM 1959 C C . GLU A 1 247 ? 13.460 -12.799 8.124 1.00 62.12 247 GLU A C 1
ATOM 1961 O O . GLU A 1 247 ? 12.688 -12.880 9.077 1.00 62.12 247 GLU A O 1
ATOM 1966 N N . SER A 1 248 ? 14.741 -13.144 8.215 1.00 58.31 248 SER A N 1
ATOM 1967 C CA . SER A 1 248 ? 15.397 -13.529 9.461 1.00 58.31 248 SER A CA 1
ATOM 1968 C C . SER A 1 248 ? 16.630 -12.661 9.691 1.00 58.31 248 SER A C 1
ATOM 1970 O O . SER A 1 248 ? 17.137 -12.029 8.764 1.00 58.31 248 SER A O 1
ATOM 1972 N N . TRP A 1 249 ? 17.171 -12.678 10.912 1.00 51.53 249 TRP A N 1
ATOM 1973 C CA . TRP A 1 249 ? 18.463 -12.051 11.224 1.00 51.53 249 TRP A CA 1
ATOM 1974 C C . TRP A 1 249 ? 19.586 -12.474 10.252 1.00 51.53 249 TRP A C 1
ATOM 1976 O O . TRP A 1 249 ? 20.494 -11.696 9.975 1.00 51.53 249 TRP A O 1
ATOM 1986 N N . LEU A 1 250 ? 19.527 -13.700 9.718 1.00 58.75 250 LEU A N 1
ATOM 1987 C CA . LEU A 1 250 ? 20.538 -14.262 8.813 1.00 58.75 250 LEU A CA 1
ATOM 1988 C C . LEU A 1 250 ? 20.316 -13.889 7.336 1.00 58.75 250 LEU A C 1
ATOM 1990 O O . LEU A 1 250 ? 21.076 -14.324 6.471 1.00 58.75 250 LEU A O 1
ATOM 1994 N N . GLY A 1 251 ? 19.295 -13.082 7.041 1.00 59.25 251 GLY A N 1
ATOM 1995 C CA . GLY A 1 251 ? 18.916 -12.670 5.695 1.00 59.25 251 GLY A CA 1
ATOM 1996 C C . GLY A 1 251 ? 17.600 -13.289 5.227 1.00 59.25 251 GLY A C 1
ATOM 1997 O O . GLY A 1 251 ? 16.832 -13.862 6.006 1.00 59.25 251 GLY A O 1
ATOM 1998 N N . HIS A 1 252 ? 17.330 -13.133 3.932 1.00 70.38 252 HIS A N 1
ATOM 1999 C CA . HIS A 1 252 ? 16.097 -13.597 3.306 1.00 70.38 252 HIS A CA 1
ATOM 2000 C C . HIS A 1 252 ? 16.210 -15.053 2.848 1.00 70.38 252 HIS A C 1
ATOM 2002 O O . HIS A 1 252 ? 17.139 -15.413 2.121 1.00 70.38 252 HIS A O 1
ATOM 2008 N N . SER A 1 253 ? 15.208 -15.859 3.193 1.00 74.56 253 SER A N 1
ATOM 2009 C CA . SER A 1 253 ? 15.016 -17.189 2.603 1.00 74.56 253 SER A CA 1
ATOM 2010 C C . SER A 1 253 ? 14.589 -17.075 1.134 1.00 74.56 253 SER A C 1
ATOM 2012 O O . SER A 1 253 ? 13.881 -16.138 0.764 1.00 74.56 253 SER A O 1
ATOM 2014 N N . THR A 1 254 ? 15.020 -18.010 0.286 1.00 73.88 254 THR A N 1
ATOM 2015 C CA . THR A 1 254 ? 14.704 -18.024 -1.154 1.00 73.88 254 THR A CA 1
ATOM 2016 C C . THR A 1 254 ? 13.740 -19.146 -1.517 1.00 73.88 254 THR A C 1
ATOM 2018 O O . THR A 1 254 ? 13.884 -20.259 -1.019 1.00 73.88 254 THR A O 1
ATOM 2021 N N . CYS A 1 255 ? 12.804 -18.877 -2.425 1.00 68.38 255 CYS A N 1
ATOM 2022 C CA . CYS A 1 255 ? 11.935 -19.894 -3.013 1.00 68.38 255 CYS A CA 1
ATOM 2023 C C . CYS A 1 255 ? 12.687 -20.709 -4.076 1.00 68.38 255 CYS A C 1
ATOM 2025 O O . CYS A 1 255 ? 13.634 -20.214 -4.697 1.00 68.38 255 CYS A O 1
ATOM 2027 N N . ALA A 1 256 ? 12.233 -21.941 -4.313 1.00 60.94 256 ALA A N 1
ATOM 2028 C CA . ALA A 1 256 ? 12.578 -22.660 -5.534 1.00 60.94 256 ALA A CA 1
ATOM 2029 C C . ALA A 1 256 ? 11.936 -21.955 -6.747 1.00 60.94 256 ALA A C 1
ATOM 2031 O O . ALA A 1 256 ? 10.856 -21.376 -6.620 1.00 60.94 256 ALA A O 1
ATOM 2032 N N . LEU A 1 257 ? 12.638 -21.962 -7.885 1.00 52.88 257 LEU A N 1
ATOM 2033 C CA . LEU A 1 257 ? 12.119 -21.498 -9.179 1.00 52.88 257 LEU A CA 1
ATOM 2034 C C . LEU A 1 257 ? 11.231 -22.562 -9.825 1.00 52.88 257 LEU A C 1
ATOM 2036 O O . LEU A 1 257 ? 11.588 -23.757 -9.706 1.00 52.88 257 LEU A O 1
#

Organism: Stichopus japonicus (NCBI:txid307972)